Protein AF-A0A7W1PG53-F1 (afdb_monomer_lite)

Sequence (239 aa):
MWIPATREEGRLGVVVHFHGAAWLPQQAVAGLAPPTVAAVVNLGAGSGVYDRTYSDPAAFDALLRGIADAVADVHPGAAIERVMVAGFSAGHGAIRAILREPRHFARVDDVLLLDGMHTSYIPERTVLALGGALDSTKLVALTRFAEAAARGEKGMLVTHSEIFPGTFASTTETADHVLRALGRRRTPVLKWGPRGMQQLSEVAAGNFLLLGFAGNTAPDHIDHLHAMPELLKRLPAGR

Radius of gyration: 17.17 Å; chains: 1; bounding box: 43×31×48 Å

Secondary structure (DSSP, 8-state):
-B-------S-EEEEEEESS-THHHHHHHTT-SS-EEEEEE---SSHHHHHHHHTSHHHHHHHHHHHHHHHHHHSTT--EEEEEEEEEGGGHHHHHHHTTSHHHHHH--EEEEES-----EESTT--GGGT-EE-GGGTHHHHHHHHHHHTTSSEEEEEE-----SSS--HHHHHHHHHHHTT--PEEEEEE-GGG-EEEEEEEETTEEEEEE---SHHHHHHHHHTHHHHHHHSPPP-

Foldseek 3Di:
DDFDDDPDQEEEEEEEEEDDDQVLQVVQQNPDPPRYHYHYDYQDDALVSLLVQLLPVVNVVVVVVVVVVVNCVNRPNYDHDAYEYEYAASRVSNVLSQLVDPVSVLRHQEYHYQQHDWFAWVVFLCDVVNVIHTPCPSVVSVLVQLLCQLVLQHWYEHEHEPADPSRTDGPVRSVVVSCVSVVHDWDADFDADPPRWTWGTWDDGRNYIYTYTYDHDPVSSVSSSNCSSVVVVVTRTRD

Structure (mmCIF, N/CA/C/O backbone):
data_AF-A0A7W1PG53-F1
#
_entry.id   AF-A0A7W1PG53-F1
#
loop_
_atom_site.group_PDB
_atom_site.id
_atom_site.type_symbol
_atom_site.label_atom_id
_atom_site.label_alt_id
_atom_site.label_comp_id
_atom_site.label_asym_id
_atom_site.label_entity_id
_atom_site.label_seq_id
_atom_site.pdbx_PDB_ins_code
_atom_site.Cartn_x
_atom_site.Cartn_y
_atom_site.Cartn_z
_atom_site.occupancy
_atom_site.B_iso_or_equiv
_atom_site.auth_seq_id
_atom_site.auth_comp_id
_atom_site.auth_asym_id
_atom_site.auth_atom_id
_atom_site.pdbx_PDB_model_num
ATOM 1 N N . MET A 1 1 ? -0.656 9.206 15.448 1.00 91.38 1 MET A N 1
ATOM 2 C CA . MET A 1 1 ? -1.879 8.400 15.251 1.00 91.38 1 MET A CA 1
ATOM 3 C C . MET A 1 1 ? -3.077 9.321 15.375 1.00 91.38 1 MET A C 1
ATOM 5 O O . MET A 1 1 ? -2.977 10.315 16.082 1.00 91.38 1 MET A O 1
ATOM 9 N N . TRP A 1 2 ? -4.157 9.021 14.667 1.00 94.88 2 TRP A N 1
ATOM 10 C CA . TRP A 1 2 ? -5.416 9.753 14.708 1.00 94.88 2 TRP A CA 1
ATOM 11 C C . TRP A 1 2 ? -6.555 8.768 14.939 1.00 94.88 2 TRP A C 1
ATOM 13 O O . TRP A 1 2 ? -6.625 7.745 14.256 1.00 94.88 2 TRP A O 1
ATOM 23 N N . ILE A 1 3 ? -7.416 9.081 15.901 1.00 93.12 3 ILE A N 1
ATOM 24 C CA . ILE A 1 3 ? -8.582 8.281 16.272 1.00 93.12 3 ILE A CA 1
ATOM 25 C C . ILE A 1 3 ? -9.817 9.137 15.960 1.00 93.12 3 ILE A C 1
ATOM 27 O O . ILE A 1 3 ? -9.869 10.284 16.415 1.00 93.12 3 ILE A O 1
ATOM 31 N N . PRO A 1 4 ? -10.790 8.634 15.179 1.00 89.50 4 PRO A N 1
ATOM 32 C CA . PRO A 1 4 ? -11.998 9.388 14.872 1.00 89.50 4 PRO A CA 1
ATOM 33 C C . PRO A 1 4 ? -12.796 9.666 16.147 1.00 89.50 4 PRO A C 1
ATOM 35 O O . PRO A 1 4 ? -12.955 8.787 16.993 1.00 89.50 4 PRO A O 1
ATOM 38 N N . ALA A 1 5 ? -13.358 10.869 16.259 1.00 83.88 5 ALA A N 1
ATOM 39 C CA . ALA A 1 5 ? -14.408 11.128 17.234 1.00 83.88 5 ALA A CA 1
ATOM 40 C C . ALA A 1 5 ? -15.688 10.438 16.745 1.00 83.88 5 ALA A C 1
ATOM 42 O O . ALA A 1 5 ? -16.282 10.856 15.754 1.00 83.88 5 ALA A O 1
ATOM 43 N N . THR A 1 6 ? -16.098 9.368 17.417 1.00 77.44 6 THR A N 1
ATOM 44 C CA . THR A 1 6 ? -17.341 8.649 17.128 1.00 77.44 6 THR A CA 1
ATOM 45 C C . THR A 1 6 ? -18.118 8.415 18.419 1.00 77.44 6 THR A C 1
ATOM 47 O O . THR A 1 6 ? -17.534 8.346 19.496 1.00 77.44 6 THR A O 1
ATOM 50 N N . ARG A 1 7 ? -19.449 8.363 18.305 1.00 65.44 7 ARG A N 1
ATOM 51 C CA . ARG A 1 7 ? -20.357 7.925 19.379 1.00 65.44 7 ARG A CA 1
ATOM 52 C C . ARG A 1 7 ? -20.798 6.473 19.192 1.00 65.44 7 ARG A C 1
ATOM 54 O O . ARG A 1 7 ? -21.595 5.986 19.983 1.00 65.44 7 ARG A O 1
ATOM 61 N N . GLU A 1 8 ? -20.347 5.823 18.119 1.00 63.44 8 GLU A N 1
ATOM 62 C CA . GLU A 1 8 ? -20.654 4.420 17.871 1.00 63.44 8 GLU A CA 1
ATOM 63 C C . GLU A 1 8 ? -19.894 3.553 18.873 1.00 63.44 8 GLU A C 1
ATOM 65 O O . GLU A 1 8 ? -18.665 3.467 18.853 1.00 63.44 8 GLU A O 1
ATOM 70 N N . GLU A 1 9 ? -20.651 2.918 19.762 1.00 60.88 9 GLU A N 1
ATOM 71 C CA . GLU A 1 9 ? -20.159 1.825 20.582 1.00 60.88 9 GLU A CA 1
ATOM 72 C C . GLU A 1 9 ? -19.975 0.601 19.680 1.00 60.88 9 GLU A C 1
ATOM 74 O O . GLU A 1 9 ? -20.938 -0.019 19.227 1.00 60.88 9 GLU A O 1
ATOM 79 N N . GLY A 1 10 ? -18.719 0.252 19.415 1.00 72.38 10 GLY A N 1
ATOM 80 C CA . GLY A 1 10 ? -18.366 -1.003 18.767 1.00 72.38 10 GLY A CA 1
ATOM 81 C C . GLY A 1 10 ? -17.785 -0.860 17.364 1.00 72.38 10 GLY A C 1
ATOM 82 O O . GLY A 1 10 ? -18.254 -0.100 16.527 1.00 72.38 10 GLY A O 1
ATOM 83 N N . ARG A 1 11 ? -16.768 -1.700 17.138 1.00 82.62 11 ARG A N 1
ATOM 84 C CA . ARG A 1 11 ? -16.155 -2.069 15.855 1.00 82.62 11 ARG A CA 1
ATOM 85 C C . ARG A 1 11 ? -15.487 -0.920 15.095 1.00 82.62 11 ARG A C 1
ATOM 87 O O . ARG A 1 11 ? -16.096 -0.215 14.299 1.00 82.62 11 ARG A O 1
ATOM 94 N N . LEU A 1 12 ? -14.177 -0.801 15.291 1.00 91.44 12 LEU A N 1
ATOM 95 C CA . LEU A 1 12 ? -13.317 0.139 14.579 1.00 91.44 12 LEU A CA 1
ATOM 96 C C . LEU A 1 12 ? -12.430 -0.588 13.565 1.00 91.44 12 LEU A C 1
ATOM 98 O O . LEU A 1 12 ? -11.966 -1.707 13.796 1.00 91.44 12 LEU A O 1
ATOM 102 N N . GLY A 1 13 ? -12.157 0.077 12.446 1.00 94.62 13 GLY A N 1
ATOM 103 C CA . GLY A 1 13 ? -11.056 -0.290 11.559 1.00 94.62 13 GLY A CA 1
ATOM 104 C C . GLY A 1 13 ? -9.749 0.372 11.992 1.00 94.62 13 GLY A C 1
ATOM 105 O O . GLY A 1 13 ? -9.749 1.397 12.675 1.00 94.62 13 GLY A O 1
ATOM 106 N N . VAL A 1 14 ? -8.619 -0.153 11.531 1.00 97.06 14 VAL A N 1
ATOM 107 C CA . VAL A 1 14 ? -7.334 0.551 11.567 1.00 97.06 14 VAL A CA 1
ATOM 108 C C . VAL A 1 14 ? -6.645 0.481 10.212 1.00 97.06 14 VAL A C 1
ATOM 110 O O . VAL A 1 14 ? -6.584 -0.573 9.585 1.00 97.06 14 VAL A O 1
ATOM 113 N N . VAL A 1 15 ? -6.078 1.608 9.789 1.00 98.19 15 VAL A N 1
ATOM 114 C CA . VAL A 1 15 ? -5.097 1.692 8.709 1.00 98.19 15 VAL A CA 1
ATOM 115 C C . VAL A 1 15 ? -3.745 2.034 9.319 1.00 98.19 15 VAL A C 1
ATOM 117 O O . VAL A 1 15 ? -3.549 3.131 9.848 1.00 98.19 15 VAL A O 1
ATOM 120 N N . VAL A 1 16 ? -2.799 1.103 9.223 1.00 98.75 16 VAL A N 1
ATOM 121 C CA . VAL A 1 16 ? -1.387 1.355 9.520 1.00 98.75 16 VAL A CA 1
ATOM 122 C C . VAL A 1 16 ? -0.695 1.756 8.222 1.00 98.75 16 VAL A C 1
ATOM 124 O O . VAL A 1 16 ? -0.475 0.928 7.341 1.00 98.75 16 VAL A O 1
ATOM 127 N N . HIS A 1 17 ? -0.379 3.038 8.088 1.00 98.69 17 HIS A N 1
ATOM 128 C CA . HIS A 1 17 ? 0.294 3.598 6.927 1.00 98.69 17 HIS A CA 1
ATOM 129 C C . HIS A 1 17 ? 1.798 3.751 7.161 1.00 98.69 17 HIS A C 1
ATOM 131 O O . HIS A 1 17 ? 2.235 4.380 8.127 1.00 98.69 17 HIS A O 1
ATOM 137 N N . PHE A 1 18 ? 2.589 3.225 6.234 1.00 98.69 18 PHE A N 1
ATOM 138 C CA . PHE A 1 18 ? 4.041 3.293 6.245 1.00 98.69 18 PHE A CA 1
ATOM 139 C C . PHE A 1 18 ? 4.540 4.276 5.193 1.00 98.69 18 PHE A C 1
ATOM 141 O O . PHE A 1 18 ? 4.230 4.117 4.011 1.00 98.69 18 PHE A O 1
ATOM 148 N N . HIS A 1 19 ? 5.399 5.195 5.639 1.00 98.25 19 HIS A N 1
ATOM 149 C CA . HIS A 1 19 ? 6.131 6.164 4.827 1.00 98.25 19 HIS A CA 1
ATOM 150 C C . HIS A 1 19 ? 5.263 7.222 4.128 1.00 98.25 19 HIS A C 1
ATOM 152 O O . HIS A 1 19 ? 4.604 6.944 3.138 1.00 98.25 19 HIS A O 1
ATOM 158 N N . GLY A 1 20 ? 5.330 8.470 4.593 1.00 95.88 20 GLY A N 1
ATOM 159 C CA . GLY A 1 20 ? 4.661 9.600 3.950 1.00 95.88 20 GLY A CA 1
ATOM 160 C C . GLY A 1 20 ? 4.191 10.675 4.927 1.00 95.88 20 GLY A C 1
ATOM 161 O O . GLY A 1 20 ? 4.402 10.598 6.144 1.00 95.88 20 GLY A O 1
ATOM 162 N N . ALA A 1 21 ? 3.542 11.706 4.385 1.00 94.00 21 ALA A N 1
ATOM 163 C CA . ALA A 1 21 ? 2.987 12.799 5.172 1.00 94.00 21 ALA A CA 1
ATOM 164 C C . ALA A 1 21 ? 1.791 12.315 6.009 1.00 94.00 21 ALA A C 1
ATOM 166 O O . ALA A 1 21 ? 0.785 11.855 5.474 1.00 94.00 21 ALA A O 1
ATOM 167 N N . ALA A 1 22 ? 1.881 12.449 7.335 1.00 92.62 22 ALA A N 1
ATOM 168 C CA . ALA A 1 22 ? 0.920 11.833 8.249 1.00 92.62 22 ALA A CA 1
ATOM 169 C C . ALA A 1 22 ? -0.519 12.352 8.117 1.00 92.62 22 ALA A C 1
ATOM 171 O O . ALA A 1 22 ? -1.448 11.630 8.462 1.00 92.62 22 ALA A O 1
ATOM 172 N N . TRP A 1 23 ? -0.715 13.570 7.609 1.00 95.25 23 TRP A N 1
ATOM 173 C CA . TRP A 1 23 ? -2.043 14.155 7.428 1.00 95.25 23 TRP A CA 1
ATOM 174 C C . TRP A 1 23 ? -2.857 13.468 6.318 1.00 95.25 23 TRP A C 1
ATOM 176 O O . TRP A 1 23 ? -4.084 13.493 6.372 1.00 95.25 23 TRP A O 1
ATOM 186 N N . LEU A 1 24 ? -2.211 12.808 5.346 1.00 95.75 24 LEU A N 1
ATOM 187 C CA . LEU A 1 24 ? -2.901 12.154 4.228 1.00 95.75 24 LEU A CA 1
ATOM 188 C C . LEU A 1 24 ? -3.662 10.892 4.657 1.00 95.75 24 LEU A C 1
ATOM 190 O O . LEU A 1 24 ? -4.863 10.828 4.396 1.00 95.75 24 LEU A O 1
ATOM 194 N N . PRO A 1 25 ? -3.057 9.926 5.381 1.00 96.44 25 PRO A N 1
ATOM 195 C CA . PRO A 1 25 ? -3.804 8.807 5.951 1.00 96.44 25 PRO A CA 1
ATOM 196 C C . PRO A 1 25 ? -4.933 9.257 6.878 1.00 96.44 25 PRO A C 1
ATOM 198 O O . PRO A 1 25 ? -6.004 8.664 6.850 1.00 96.44 25 PRO A O 1
ATOM 201 N N . GLN A 1 26 ? -4.722 10.324 7.659 1.00 95.19 26 GLN A N 1
ATOM 202 C CA . GLN A 1 26 ? -5.745 10.888 8.550 1.00 95.19 26 GLN A CA 1
ATOM 203 C C . GLN A 1 26 ? -6.942 11.417 7.757 1.00 95.19 26 GLN A C 1
ATOM 205 O O . GLN A 1 26 ? -8.082 11.049 8.030 1.00 95.19 26 GLN A O 1
ATOM 210 N N . GLN A 1 27 ? -6.683 12.225 6.727 1.00 94.62 27 GLN A N 1
ATOM 211 C CA . GLN A 1 27 ? -7.719 12.705 5.818 1.00 94.62 27 GLN A CA 1
ATOM 212 C C . GLN A 1 27 ? -8.425 11.542 5.105 1.00 94.62 27 GLN A C 1
ATOM 214 O O . GLN A 1 27 ? -9.642 11.577 4.930 1.00 94.62 27 GLN A O 1
ATOM 219 N N . ALA A 1 28 ? -7.674 10.515 4.699 1.00 95.31 28 ALA A N 1
ATOM 220 C CA . ALA A 1 28 ? -8.206 9.372 3.969 1.00 95.31 28 ALA A CA 1
ATOM 221 C C . ALA A 1 28 ? -9.198 8.555 4.807 1.00 95.31 28 ALA A C 1
ATOM 223 O O . ALA A 1 28 ? -10.254 8.183 4.294 1.00 95.31 28 ALA A O 1
ATOM 224 N N . VAL A 1 29 ? -8.896 8.307 6.087 1.00 95.19 29 VAL A N 1
ATOM 225 C CA . VAL A 1 29 ? -9.777 7.520 6.967 1.00 95.19 29 VAL A CA 1
ATOM 226 C C . VAL A 1 29 ? -10.972 8.311 7.501 1.00 95.19 29 VAL A C 1
ATOM 228 O O . VAL A 1 29 ? -11.985 7.708 7.841 1.00 95.19 29 VAL A O 1
ATOM 231 N N . ALA A 1 30 ? -10.898 9.647 7.539 1.00 91.38 30 ALA A N 1
ATOM 232 C CA . ALA A 1 30 ? -11.952 10.497 8.102 1.00 91.38 30 ALA A CA 1
ATOM 233 C C . ALA A 1 30 ? -13.310 10.372 7.385 1.00 91.38 30 ALA A C 1
ATOM 235 O O . ALA A 1 30 ? -14.342 10.695 7.964 1.00 91.38 30 ALA A O 1
ATOM 236 N N . GLY A 1 31 ? -13.315 9.914 6.129 1.00 83.81 31 GLY A N 1
ATOM 237 C CA . GLY A 1 31 ? -14.525 9.692 5.334 1.00 83.81 31 GLY A CA 1
ATOM 238 C C . GLY A 1 31 ? -14.912 8.223 5.152 1.00 83.81 31 GLY A C 1
ATOM 239 O O . GLY A 1 31 ? -15.657 7.932 4.215 1.00 83.81 31 GLY A O 1
ATOM 240 N N . LEU A 1 32 ? -14.361 7.303 5.952 1.00 89.12 32 LEU A N 1
ATOM 241 C CA . LEU A 1 32 ? -14.679 5.875 5.882 1.00 89.12 32 LEU A CA 1
ATOM 242 C C . LEU A 1 32 ? -15.773 5.466 6.874 1.00 89.12 32 LEU A C 1
ATOM 244 O O . LEU A 1 32 ? -15.881 6.021 7.964 1.00 89.12 32 LEU A O 1
ATOM 248 N N . ALA A 1 33 ? -16.526 4.435 6.491 1.00 85.38 33 ALA A N 1
ATOM 249 C CA . ALA A 1 33 ? -17.410 3.671 7.363 1.00 85.38 33 ALA A CA 1
ATOM 250 C C . ALA A 1 33 ? -17.018 2.176 7.272 1.00 85.38 33 ALA A C 1
ATOM 252 O O . ALA A 1 33 ? -16.843 1.689 6.148 1.00 85.38 33 ALA A O 1
ATOM 253 N N . PRO A 1 34 ? -16.864 1.444 8.395 1.00 87.44 34 PRO A N 1
ATOM 254 C CA . PRO A 1 34 ? -16.984 1.909 9.785 1.00 87.44 34 PRO A CA 1
ATOM 255 C C . PRO A 1 34 ? -15.871 2.903 10.179 1.00 87.44 34 PRO A C 1
ATOM 257 O O . PRO A 1 34 ? -14.876 3.031 9.448 1.00 87.44 34 PRO A O 1
ATOM 260 N N . PRO A 1 35 ? -16.009 3.617 11.315 1.00 92.06 35 PRO A N 1
ATOM 261 C CA . PRO A 1 35 ? -14.992 4.554 11.776 1.00 92.06 35 PRO A CA 1
ATOM 262 C C . PRO A 1 35 ? -13.620 3.876 11.866 1.00 92.06 35 PRO A C 1
ATOM 264 O O . PRO A 1 35 ? -13.471 2.770 12.389 1.00 92.06 35 PRO A O 1
ATOM 267 N N . THR A 1 36 ? -12.606 4.526 11.297 1.00 94.88 36 THR A N 1
ATOM 268 C CA . THR A 1 36 ? -11.290 3.918 11.075 1.00 94.88 36 THR A CA 1
ATOM 269 C C . THR A 1 36 ? -10.177 4.788 11.652 1.00 94.88 36 THR A C 1
ATOM 271 O O . THR A 1 36 ? -10.101 5.985 11.390 1.00 94.88 36 THR A O 1
ATOM 274 N N . VAL A 1 37 ? -9.291 4.173 12.432 1.00 96.50 37 VAL A N 1
ATOM 275 C CA . VAL A 1 37 ? -8.095 4.783 13.028 1.00 96.50 37 VAL A CA 1
ATOM 276 C C . VAL A 1 37 ? -6.982 4.872 11.985 1.00 96.50 37 VAL A C 1
ATOM 278 O O . VAL A 1 37 ? -6.763 3.928 11.229 1.00 96.50 37 VAL A O 1
ATOM 281 N N . ALA A 1 38 ? -6.223 5.970 11.974 1.00 97.81 38 ALA A N 1
ATOM 282 C CA . ALA A 1 38 ? -5.001 6.091 11.178 1.00 97.81 38 ALA A CA 1
ATOM 283 C C . ALA A 1 38 ? -3.755 6.076 12.075 1.00 97.81 38 ALA A C 1
ATOM 285 O O . ALA A 1 38 ? -3.480 7.024 12.819 1.00 97.81 38 ALA A O 1
ATOM 286 N N . ALA A 1 39 ? -2.946 5.027 11.959 1.00 98.19 39 ALA A N 1
ATOM 287 C CA . ALA A 1 39 ? -1.604 4.967 12.527 1.00 98.19 39 ALA A CA 1
ATOM 288 C C . ALA A 1 39 ? -0.582 5.212 11.411 1.00 98.19 39 ALA A C 1
ATOM 290 O O . ALA A 1 39 ? -0.641 4.567 10.373 1.00 98.19 39 ALA A O 1
ATOM 291 N N . VAL A 1 40 ? 0.348 6.150 11.600 1.00 98.25 40 VAL A N 1
ATOM 292 C CA . VAL A 1 40 ? 1.362 6.488 10.588 1.00 98.25 40 VAL A CA 1
ATOM 293 C C . VAL A 1 40 ? 2.742 6.219 11.156 1.00 98.25 40 VAL A C 1
ATOM 295 O O . VAL A 1 40 ? 3.052 6.697 12.247 1.00 98.25 40 VAL A O 1
ATOM 298 N N . VAL A 1 41 ? 3.563 5.485 10.408 1.00 98.44 41 VAL A N 1
ATOM 299 C CA . VAL A 1 41 ? 4.918 5.102 10.802 1.00 98.44 41 VAL A CA 1
ATOM 300 C C . VAL A 1 41 ? 5.919 5.564 9.742 1.00 98.44 41 VAL A C 1
ATOM 302 O O . VAL A 1 41 ? 5.865 5.149 8.584 1.00 98.44 41 VAL A O 1
ATOM 305 N N . ASN A 1 42 ? 6.870 6.399 10.163 1.00 97.62 42 ASN A N 1
ATOM 306 C CA . ASN A 1 42 ? 7.975 6.900 9.347 1.00 97.62 42 ASN A CA 1
ATOM 307 C C . ASN A 1 42 ? 9.301 6.501 10.009 1.00 97.62 42 ASN A C 1
ATOM 309 O O . ASN A 1 42 ? 9.650 7.048 11.050 1.00 97.62 42 ASN A O 1
ATOM 313 N N . LEU A 1 43 ? 10.028 5.548 9.417 1.00 96.50 43 LEU A N 1
ATOM 314 C CA . LEU A 1 43 ? 11.291 5.014 9.963 1.00 96.50 43 LEU A CA 1
ATOM 315 C C . LEU A 1 43 ? 12.540 5.553 9.252 1.00 96.50 43 LEU A C 1
ATOM 317 O O . LEU A 1 43 ? 13.660 5.226 9.628 1.00 96.50 43 LEU A O 1
ATOM 321 N N . GLY A 1 44 ? 12.352 6.369 8.215 1.00 92.56 44 GLY A N 1
ATOM 322 C CA . GLY A 1 44 ? 13.428 6.936 7.405 1.00 92.56 44 GLY A CA 1
ATOM 323 C C . GLY A 1 44 ? 13.274 6.631 5.919 1.00 92.56 44 GLY A C 1
ATOM 324 O O . GLY A 1 44 ? 12.181 6.300 5.444 1.00 92.56 44 GLY A O 1
ATOM 325 N N . ALA A 1 45 ? 14.381 6.787 5.192 1.00 89.06 45 ALA A N 1
ATOM 326 C CA . ALA A 1 45 ? 14.456 6.611 3.748 1.00 89.06 45 ALA A CA 1
ATOM 327 C C . ALA A 1 45 ? 14.793 5.164 3.354 1.00 89.06 45 ALA A C 1
ATOM 329 O O . ALA A 1 45 ? 15.585 4.488 4.011 1.00 89.06 45 ALA A O 1
ATOM 330 N N . GLY A 1 46 ? 14.227 4.725 2.227 1.00 92.88 46 GLY A N 1
ATOM 331 C CA . GLY A 1 46 ? 14.474 3.409 1.643 1.00 92.88 46 GLY A CA 1
ATOM 332 C C . GLY A 1 46 ? 13.720 2.272 2.339 1.00 92.88 46 GLY A C 1
ATOM 333 O O . GLY A 1 46 ? 13.586 2.219 3.561 1.00 92.88 46 GLY A O 1
ATOM 334 N N . SER A 1 47 ? 13.240 1.310 1.551 1.00 95.38 47 SER A N 1
ATOM 335 C CA . SER A 1 47 ? 12.407 0.217 2.069 1.00 95.38 47 SER A CA 1
ATOM 336 C C . SER A 1 47 ? 13.148 -0.771 2.965 1.00 95.38 47 SER A C 1
ATOM 338 O O . SER A 1 47 ? 12.522 -1.470 3.756 1.00 95.38 47 SER A O 1
ATOM 340 N N . GLY A 1 48 ? 14.482 -0.808 2.895 1.00 96.62 48 GLY A N 1
ATOM 341 C CA . GLY A 1 48 ? 15.305 -1.688 3.723 1.00 96.62 48 GLY A CA 1
ATOM 342 C C . GLY A 1 48 ? 15.225 -1.390 5.223 1.00 96.62 48 GLY A C 1
ATOM 343 O O . GLY A 1 48 ? 15.341 -2.317 6.016 1.00 96.62 48 GLY A O 1
ATOM 344 N N . VAL A 1 49 ? 15.014 -0.132 5.631 1.00 97.62 49 VAL A N 1
ATOM 345 C CA . VAL A 1 49 ? 14.857 0.203 7.060 1.00 97.62 49 VAL A CA 1
ATOM 346 C C . VAL A 1 49 ? 13.559 -0.395 7.599 1.00 97.62 49 VAL A C 1
ATOM 348 O O . VAL A 1 49 ? 13.585 -1.098 8.604 1.00 97.62 49 VAL A O 1
ATOM 351 N N . TYR A 1 50 ? 12.454 -0.197 6.879 1.00 98.50 50 TYR A N 1
ATOM 352 C CA . TYR A 1 50 ? 11.153 -0.765 7.229 1.00 98.50 50 TYR A CA 1
ATOM 353 C C . TYR A 1 50 ? 11.180 -2.297 7.254 1.00 98.50 50 TYR A C 1
ATOM 355 O O . TYR A 1 50 ? 10.688 -2.906 8.199 1.00 98.50 50 TYR A O 1
ATOM 363 N N . ASP A 1 51 ? 11.794 -2.908 6.240 1.00 97.81 51 ASP A N 1
ATOM 364 C CA . ASP A 1 51 ? 11.943 -4.360 6.127 1.00 97.81 51 ASP A CA 1
ATOM 365 C C . ASP A 1 51 ? 12.689 -4.953 7.330 1.00 97.81 51 ASP A C 1
ATOM 367 O O . ASP A 1 51 ? 12.196 -5.888 7.954 1.00 97.81 51 ASP A O 1
ATOM 371 N N . ARG A 1 52 ? 13.825 -4.358 7.724 1.00 98.12 52 ARG A N 1
ATOM 372 C CA . ARG A 1 52 ? 14.597 -4.810 8.890 1.00 98.12 52 ARG A CA 1
ATOM 373 C C . ARG A 1 52 ? 13.828 -4.654 10.197 1.00 98.12 52 ARG A C 1
ATOM 375 O O . ARG A 1 52 ? 13.839 -5.577 11.001 1.00 98.12 52 ARG A O 1
ATOM 382 N N . THR A 1 53 ? 13.159 -3.519 10.408 1.00 98.25 53 THR A N 1
ATOM 383 C CA . THR A 1 53 ? 12.395 -3.278 11.641 1.00 98.25 53 THR A CA 1
ATOM 384 C C . THR A 1 53 ? 11.264 -4.287 11.817 1.00 98.25 53 THR A C 1
ATOM 386 O O . THR A 1 53 ? 11.088 -4.807 12.911 1.00 98.25 53 THR A O 1
ATOM 389 N N . TYR A 1 54 ? 10.527 -4.595 10.748 1.00 98.44 54 TYR A N 1
ATOM 390 C CA . TYR A 1 54 ? 9.391 -5.520 10.807 1.00 98.44 54 TYR A CA 1
ATOM 391 C C . TYR A 1 54 ? 9.748 -6.974 10.473 1.00 98.44 54 TYR A C 1
ATOM 393 O O . TYR A 1 54 ? 8.860 -7.819 10.405 1.00 98.44 54 TYR A O 1
ATOM 401 N N . SER A 1 55 ? 11.036 -7.282 10.289 1.00 97.94 55 SER A N 1
ATOM 402 C CA . SER A 1 55 ? 11.516 -8.668 10.227 1.00 97.94 55 SER A CA 1
ATOM 403 C C . SER A 1 55 ? 11.465 -9.354 11.592 1.00 97.94 55 SER A C 1
ATOM 405 O O . SER A 1 55 ? 11.409 -10.578 11.633 1.00 97.94 55 SER A O 1
ATOM 407 N N . ASP A 1 56 ? 11.475 -8.587 12.688 1.00 98.25 56 ASP A N 1
ATOM 408 C CA . ASP A 1 56 ? 11.100 -9.076 14.013 1.00 98.25 56 ASP A CA 1
ATOM 409 C C . ASP A 1 56 ? 9.572 -8.983 14.175 1.00 98.25 56 ASP A C 1
ATOM 411 O O . ASP A 1 56 ? 9.025 -7.874 14.260 1.00 98.25 56 ASP A O 1
ATOM 415 N N . PRO A 1 57 ? 8.853 -10.118 14.258 1.00 98.06 57 PRO A N 1
ATOM 416 C CA . PRO A 1 57 ? 7.409 -10.108 14.426 1.00 98.06 57 PRO A CA 1
ATOM 417 C C . PRO A 1 57 ? 6.923 -9.381 15.693 1.00 98.06 57 PRO A C 1
ATOM 419 O O . PRO A 1 57 ? 5.797 -8.878 15.720 1.00 98.06 57 PRO A O 1
ATOM 422 N N . ALA A 1 58 ? 7.747 -9.286 16.742 1.00 98.50 58 ALA A N 1
ATOM 423 C CA . ALA A 1 58 ? 7.371 -8.580 17.965 1.00 98.50 58 ALA A CA 1
ATOM 424 C C . ALA A 1 58 ? 7.153 -7.074 17.729 1.00 98.50 58 ALA A C 1
ATOM 426 O O . ALA A 1 58 ? 6.343 -6.459 18.428 1.00 98.50 58 ALA A O 1
ATOM 427 N N . ALA A 1 59 ? 7.809 -6.485 16.721 1.00 98.62 59 ALA A N 1
ATOM 428 C CA . ALA A 1 59 ? 7.667 -5.069 16.390 1.00 98.62 59 ALA A CA 1
ATOM 429 C C . ALA A 1 59 ? 6.251 -4.726 15.900 1.00 98.62 59 ALA A C 1
ATOM 431 O O . ALA A 1 59 ? 5.663 -3.731 16.332 1.00 98.62 59 ALA A O 1
ATOM 432 N N . PHE A 1 60 ? 5.670 -5.556 15.026 1.00 98.75 60 PHE A N 1
ATOM 433 C CA . PHE A 1 60 ? 4.298 -5.340 14.561 1.00 98.75 60 PHE A CA 1
ATOM 434 C C . PHE A 1 60 ? 3.267 -5.693 15.639 1.00 98.75 60 PHE A C 1
ATOM 436 O O . PHE A 1 60 ? 2.281 -4.974 15.789 1.00 98.75 60 PHE A O 1
ATOM 443 N N . ASP A 1 61 ? 3.526 -6.717 16.460 1.00 98.50 61 ASP A N 1
ATOM 444 C CA . ASP A 1 61 ? 2.665 -7.023 17.610 1.00 98.50 61 ASP A CA 1
ATOM 445 C C . ASP A 1 61 ? 2.583 -5.853 18.593 1.00 98.50 61 ASP A C 1
ATOM 447 O O . ASP A 1 61 ? 1.502 -5.501 19.063 1.00 98.50 61 ASP A O 1
ATOM 451 N N . ALA A 1 62 ? 3.733 -5.260 18.926 1.00 98.56 62 ALA A N 1
ATOM 452 C CA . ALA A 1 62 ? 3.806 -4.125 19.833 1.00 98.56 62 ALA A CA 1
ATOM 453 C C . ALA A 1 62 ? 3.083 -2.906 19.252 1.00 98.56 62 ALA A C 1
ATOM 455 O O . ALA A 1 62 ? 2.370 -2.223 19.984 1.00 98.56 62 ALA A O 1
ATOM 456 N N . LEU A 1 63 ? 3.205 -2.674 17.939 1.00 98.56 63 LEU A N 1
ATOM 457 C CA . LEU A 1 63 ? 2.467 -1.615 17.257 1.00 98.56 63 LEU A CA 1
ATOM 458 C C . LEU A 1 63 ? 0.951 -1.827 17.351 1.00 98.56 63 LEU A C 1
ATOM 460 O O . LEU A 1 63 ? 0.238 -0.902 17.727 1.00 98.56 63 LEU A O 1
ATOM 464 N N . LEU A 1 64 ? 0.454 -3.029 17.041 1.00 98.19 64 LEU A N 1
ATOM 465 C CA . LEU A 1 64 ? -0.981 -3.318 17.115 1.00 98.19 64 LEU A CA 1
ATOM 466 C C . LEU A 1 64 ? -1.521 -3.215 18.545 1.00 98.19 64 LEU A C 1
ATOM 468 O O . LEU A 1 64 ? -2.605 -2.665 18.729 1.00 98.19 64 LEU A O 1
ATOM 472 N N . ARG A 1 65 ? -0.766 -3.682 19.550 1.00 97.62 65 ARG A N 1
ATOM 473 C CA . ARG A 1 65 ? -1.130 -3.504 20.966 1.00 97.62 65 ARG A CA 1
ATOM 474 C C . ARG A 1 65 ? -1.210 -2.030 21.348 1.00 97.62 65 ARG A C 1
ATOM 476 O O . ARG A 1 65 ? -2.243 -1.603 21.838 1.00 97.62 65 ARG A O 1
ATOM 483 N N . GLY A 1 66 ? -0.187 -1.236 21.029 1.00 97.94 66 GLY A N 1
ATOM 484 C CA . GLY A 1 66 ? -0.187 0.195 21.347 1.00 97.94 66 GLY A CA 1
ATOM 485 C C . GLY A 1 66 ? -1.316 0.973 20.659 1.00 97.94 66 GLY A C 1
ATOM 486 O O . GLY A 1 66 ? -1.847 1.921 21.232 1.00 97.94 66 GLY A O 1
ATOM 487 N N . ILE A 1 67 ? -1.722 0.565 19.450 1.00 97.19 67 ILE A N 1
ATOM 488 C CA . ILE A 1 67 ? -2.913 1.124 18.797 1.00 97.19 67 ILE A CA 1
ATOM 489 C C . ILE A 1 67 ? -4.181 0.722 19.559 1.00 97.19 67 ILE A C 1
ATOM 491 O O . ILE A 1 67 ? -5.026 1.578 19.797 1.00 97.19 67 ILE A O 1
ATOM 495 N N . ALA A 1 68 ? -4.323 -0.552 19.933 1.00 95.25 68 ALA A N 1
ATOM 496 C CA . ALA A 1 68 ? -5.487 -1.038 20.670 1.00 95.25 68 ALA A CA 1
ATOM 497 C C . ALA A 1 68 ? -5.643 -0.344 22.032 1.00 95.25 68 ALA A C 1
ATOM 499 O O . ALA A 1 68 ? -6.746 0.090 22.353 1.00 95.25 68 ALA A O 1
ATOM 500 N N . ASP A 1 69 ? -4.550 -0.171 22.776 1.00 95.12 69 ASP A N 1
ATOM 501 C CA . ASP A 1 69 ? -4.549 0.502 24.080 1.00 95.12 69 ASP A CA 1
ATOM 502 C C . ASP A 1 69 ? -5.017 1.959 23.943 1.00 95.12 69 ASP A C 1
ATOM 504 O O . ASP A 1 69 ? -5.964 2.386 24.597 1.00 95.12 69 ASP A O 1
ATOM 508 N N . ALA A 1 70 ? -4.441 2.706 22.999 1.00 94.88 70 ALA A N 1
ATOM 509 C CA . ALA A 1 70 ? -4.826 4.097 22.778 1.00 94.88 70 ALA A CA 1
ATOM 510 C C . ALA A 1 70 ? -6.252 4.257 22.223 1.00 94.88 70 ALA A C 1
ATOM 512 O O . ALA A 1 70 ? -6.899 5.279 22.446 1.00 94.88 70 ALA A O 1
ATOM 513 N N . VAL A 1 71 ? -6.749 3.266 21.478 1.00 93.50 71 VAL A N 1
ATOM 514 C CA . VAL A 1 71 ? -8.154 3.218 21.062 1.00 93.50 71 VAL A CA 1
ATOM 515 C C . VAL A 1 71 ? -9.061 2.991 22.265 1.00 93.50 71 VAL A C 1
ATOM 517 O O . VAL A 1 71 ? -10.068 3.683 22.369 1.00 93.50 71 VAL A O 1
ATOM 520 N N . ALA A 1 72 ? -8.705 2.081 23.172 1.00 92.00 72 ALA A N 1
ATOM 521 C CA . ALA A 1 72 ? -9.480 1.802 24.376 1.00 92.00 72 ALA A CA 1
ATOM 522 C C . ALA A 1 72 ? -9.550 3.012 25.326 1.00 92.00 72 ALA A C 1
ATOM 524 O O . ALA A 1 72 ? -10.586 3.218 25.956 1.00 92.00 72 ALA A O 1
ATOM 525 N N . ASP A 1 73 ? -8.500 3.839 25.377 1.00 92.12 73 ASP A N 1
ATOM 526 C CA . ASP A 1 73 ? -8.484 5.083 26.160 1.00 92.12 73 ASP A CA 1
ATOM 527 C C . ASP A 1 73 ? -9.506 6.119 25.658 1.00 92.12 73 ASP A C 1
ATOM 529 O O . ASP A 1 73 ? -10.099 6.852 26.450 1.00 92.12 73 ASP A O 1
ATOM 533 N N . VAL A 1 74 ? -9.712 6.202 24.338 1.00 91.62 74 VAL A N 1
ATOM 534 C CA . VAL A 1 74 ? -10.635 7.170 23.715 1.00 91.62 74 VAL A CA 1
ATOM 535 C C . VAL A 1 74 ? -12.047 6.601 23.581 1.00 91.62 74 VAL A C 1
ATOM 537 O O . VAL A 1 74 ? -13.024 7.323 23.775 1.00 91.62 74 VAL A O 1
ATOM 540 N N . HIS A 1 75 ? -12.149 5.312 23.260 1.00 89.81 75 HIS A N 1
ATOM 541 C CA . HIS A 1 75 ? -13.391 4.579 23.023 1.00 89.81 75 HIS A CA 1
ATOM 542 C C . HIS A 1 75 ? -13.416 3.298 23.868 1.00 89.81 75 HIS A C 1
ATOM 544 O O . HIS A 1 75 ? -13.157 2.206 23.346 1.00 89.81 75 HIS A O 1
ATOM 550 N N . PRO A 1 76 ? -13.723 3.397 25.176 1.00 87.94 76 PRO A N 1
ATOM 551 C CA . PRO A 1 76 ? -13.789 2.233 26.051 1.00 87.94 76 PRO A CA 1
ATOM 552 C C . PRO A 1 76 ? -14.758 1.173 25.511 1.00 87.94 76 PRO A C 1
ATOM 554 O O . PRO A 1 76 ? -15.908 1.467 25.199 1.00 87.94 76 PRO A O 1
ATOM 557 N N . GLY A 1 77 ? -14.290 -0.072 25.391 1.00 84.06 77 GLY A N 1
ATOM 558 C CA . GLY A 1 77 ? -15.085 -1.192 24.869 1.00 84.06 77 GLY A CA 1
ATOM 559 C C . GLY A 1 77 ? -15.107 -1.330 23.340 1.00 84.06 77 GLY A C 1
ATOM 560 O O . GLY A 1 77 ? -15.663 -2.306 22.835 1.00 84.06 77 GLY A O 1
ATOM 561 N N . ALA A 1 78 ? -14.477 -0.421 22.587 1.00 88.00 78 ALA A N 1
ATOM 562 C CA . ALA A 1 78 ? -14.317 -0.590 21.147 1.00 88.00 78 ALA A CA 1
ATOM 563 C C . ALA A 1 78 ? -13.307 -1.704 20.818 1.00 88.00 78 ALA A C 1
ATOM 565 O O . ALA A 1 78 ? -12.242 -1.810 21.422 1.00 88.00 78 ALA A O 1
ATOM 566 N N . ALA A 1 79 ? -13.628 -2.518 19.811 1.00 87.62 79 ALA A N 1
ATOM 567 C CA . ALA A 1 79 ? -12.754 -3.569 19.299 1.00 87.62 79 ALA A CA 1
ATOM 568 C C . ALA A 1 79 ? -12.260 -3.222 17.891 1.00 87.62 79 ALA A C 1
ATOM 570 O O . ALA A 1 79 ? -13.040 -2.760 17.055 1.00 87.62 79 ALA A O 1
ATOM 571 N N . ILE A 1 80 ? -10.977 -3.478 17.616 1.00 92.12 80 ILE A N 1
ATOM 572 C CA . ILE A 1 80 ? -10.414 -3.366 16.265 1.00 92.12 80 ILE A CA 1
ATOM 573 C C . ILE A 1 80 ? -10.789 -4.624 15.484 1.00 92.12 80 ILE A C 1
ATOM 575 O O . ILE A 1 80 ? -10.182 -5.680 15.676 1.00 92.12 80 ILE A O 1
ATOM 579 N N . GLU A 1 81 ? -11.756 -4.518 14.581 1.00 90.94 81 GLU A N 1
ATOM 580 C CA . GLU A 1 81 ? -12.183 -5.657 13.763 1.00 90.94 81 GLU A CA 1
ATOM 581 C C . GLU A 1 81 ? -11.281 -5.838 12.552 1.00 90.94 81 GLU A C 1
ATOM 583 O O . GLU A 1 81 ? -10.766 -6.928 12.315 1.00 90.94 81 GLU A O 1
ATOM 588 N N . ARG A 1 82 ? -11.013 -4.742 11.843 1.00 93.56 82 ARG A N 1
ATOM 589 C CA . ARG A 1 82 ? -10.334 -4.772 10.551 1.00 93.56 82 ARG A CA 1
ATOM 590 C C . ARG A 1 82 ? -8.971 -4.100 10.622 1.00 93.56 82 ARG A C 1
ATOM 592 O O . ARG A 1 82 ? -8.878 -2.946 11.038 1.00 93.56 82 ARG A O 1
ATOM 599 N N . VAL A 1 83 ? -7.924 -4.800 10.194 1.00 97.62 83 VAL A N 1
ATOM 600 C CA . VAL A 1 83 ? -6.552 -4.291 10.100 1.00 97.62 83 VAL A CA 1
ATOM 601 C C . VAL A 1 83 ? -6.143 -4.190 8.643 1.00 97.62 83 VAL A C 1
ATOM 603 O O . VAL A 1 83 ? -5.946 -5.185 7.951 1.00 97.62 83 VAL A O 1
ATOM 606 N N . MET A 1 84 ? -5.922 -2.959 8.209 1.00 98.19 84 MET A N 1
ATOM 607 C CA . MET A 1 84 ? -5.372 -2.642 6.907 1.00 98.19 84 MET A CA 1
ATOM 608 C C . MET A 1 84 ? -3.954 -2.104 7.046 1.00 98.19 84 MET A C 1
ATOM 610 O O . MET A 1 84 ? -3.660 -1.296 7.931 1.00 98.19 84 MET A O 1
ATOM 614 N N . VAL A 1 85 ? -3.079 -2.507 6.129 1.00 98.75 85 VAL A N 1
ATOM 615 C CA . VAL A 1 85 ? -1.742 -1.926 5.992 1.00 98.75 85 VAL A CA 1
ATOM 616 C C . VAL A 1 85 ? -1.623 -1.192 4.662 1.00 98.75 85 VAL A C 1
ATOM 618 O O . VAL A 1 85 ? -1.955 -1.718 3.602 1.00 98.75 85 VAL A O 1
ATOM 621 N N . ALA A 1 86 ? -1.148 0.047 4.713 1.00 98.69 86 ALA A N 1
ATOM 622 C CA . ALA A 1 86 ? -0.937 0.887 3.543 1.00 98.69 86 ALA A CA 1
ATOM 623 C C . ALA A 1 86 ? 0.532 1.302 3.459 1.00 98.69 86 ALA A C 1
ATOM 625 O O . ALA A 1 86 ? 1.156 1.582 4.477 1.00 98.69 86 ALA A O 1
ATOM 626 N N . GLY A 1 87 ? 1.105 1.351 2.263 1.00 98.38 87 GLY A N 1
ATOM 627 C CA . GLY A 1 87 ? 2.510 1.703 2.083 1.00 98.38 87 GLY A CA 1
ATOM 628 C C . GLY A 1 87 ? 2.705 2.538 0.837 1.00 98.38 87 GLY A C 1
ATOM 629 O O . GLY A 1 87 ? 2.294 2.124 -0.247 1.00 98.38 87 GLY A O 1
ATOM 630 N N . PHE A 1 88 ? 3.346 3.691 0.996 1.00 98.56 88 PHE A N 1
ATOM 631 C CA . PHE A 1 88 ? 3.780 4.521 -0.119 1.00 98.56 88 PHE A CA 1
ATOM 632 C C . PHE A 1 88 ? 5.288 4.397 -0.314 1.00 98.56 88 PHE A C 1
ATOM 634 O O . PHE A 1 88 ? 6.038 4.405 0.665 1.00 98.56 88 PHE A O 1
ATOM 641 N N . SER A 1 89 ? 5.742 4.279 -1.566 1.00 97.12 89 SER A N 1
ATOM 642 C CA . SER A 1 89 ? 7.171 4.230 -1.894 1.00 97.12 89 SER A CA 1
ATOM 643 C C . SER A 1 89 ? 7.913 3.203 -1.016 1.00 97.12 89 SER A C 1
ATOM 645 O O . SER A 1 89 ? 7.524 2.036 -0.969 1.00 97.12 89 SER A O 1
ATOM 647 N N . ALA A 1 90 ? 8.906 3.634 -0.227 1.00 97.19 90 ALA A N 1
ATOM 648 C CA . ALA A 1 90 ? 9.662 2.824 0.730 1.00 97.19 90 ALA A CA 1
ATOM 649 C C . ALA A 1 90 ? 8.813 2.026 1.746 1.00 97.19 90 ALA A C 1
ATOM 651 O O . ALA A 1 90 ? 9.260 0.977 2.221 1.00 97.19 90 ALA A O 1
ATOM 652 N N . GLY A 1 91 ? 7.592 2.470 2.058 1.00 98.06 91 GLY A N 1
ATOM 653 C CA . GLY A 1 91 ? 6.694 1.827 3.021 1.00 98.06 91 GLY A CA 1
ATOM 654 C C . GLY A 1 91 ? 6.336 0.377 2.678 1.00 98.06 91 GLY A C 1
ATOM 655 O O . GLY A 1 91 ? 6.042 -0.414 3.575 1.00 98.06 91 GLY A O 1
ATOM 656 N N . HIS A 1 92 ? 6.456 -0.026 1.408 1.00 97.94 92 HIS A N 1
ATOM 657 C CA . HIS A 1 92 ? 6.257 -1.419 0.993 1.00 97.94 92 HIS A CA 1
ATOM 658 C C . HIS A 1 92 ? 7.196 -2.413 1.704 1.00 97.94 92 HIS A C 1
ATOM 660 O O . HIS A 1 92 ? 6.867 -3.595 1.821 1.00 97.94 92 HIS A O 1
ATOM 666 N N . GLY A 1 93 ? 8.358 -1.943 2.183 1.00 98.31 93 GLY A N 1
ATOM 667 C CA . GLY A 1 93 ? 9.315 -2.747 2.939 1.00 98.31 93 GLY A CA 1
ATOM 668 C C . GLY A 1 93 ? 8.726 -3.289 4.240 1.00 98.31 93 GLY A C 1
ATOM 669 O O . GLY A 1 93 ? 8.928 -4.461 4.543 1.00 98.31 93 GLY A O 1
ATOM 670 N N . ALA A 1 94 ? 7.933 -2.479 4.953 1.00 98.69 94 ALA A N 1
ATOM 671 C CA . ALA A 1 94 ? 7.220 -2.925 6.151 1.00 98.69 94 ALA A CA 1
ATOM 672 C C . ALA A 1 94 ? 6.205 -4.006 5.783 1.00 98.69 94 ALA A C 1
ATOM 674 O O . ALA A 1 94 ? 6.221 -5.091 6.352 1.00 98.69 94 ALA A O 1
ATOM 675 N N . ILE A 1 95 ? 5.366 -3.731 4.780 1.00 98.69 95 ILE A N 1
ATOM 676 C CA . ILE A 1 95 ? 4.270 -4.621 4.382 1.00 98.69 95 ILE A CA 1
ATOM 677 C C . ILE A 1 95 ? 4.801 -5.997 3.989 1.00 98.69 95 ILE A C 1
ATOM 679 O O . ILE A 1 95 ? 4.330 -7.007 4.504 1.00 98.69 95 ILE A O 1
ATOM 683 N N . ARG A 1 96 ? 5.816 -6.070 3.119 1.00 97.25 96 ARG A N 1
ATOM 684 C CA . ARG A 1 96 ? 6.350 -7.375 2.704 1.00 97.25 96 ARG A CA 1
ATOM 685 C C . ARG A 1 96 ? 7.028 -8.137 3.845 1.00 97.25 96 ARG A C 1
ATOM 687 O O . ARG A 1 96 ? 7.091 -9.356 3.753 1.00 97.25 96 ARG A O 1
ATOM 694 N N . ALA A 1 97 ? 7.566 -7.454 4.859 1.00 98.44 97 ALA A N 1
ATOM 695 C CA . ALA A 1 97 ? 8.169 -8.097 6.025 1.00 98.44 97 ALA A CA 1
ATOM 696 C C . ALA A 1 97 ? 7.083 -8.630 6.970 1.00 98.44 97 ALA A C 1
ATOM 698 O O . ALA A 1 97 ? 7.093 -9.816 7.286 1.00 98.44 97 ALA A O 1
ATOM 699 N N . ILE A 1 98 ? 6.084 -7.800 7.293 1.00 98.81 98 ILE A N 1
ATOM 700 C CA . ILE A 1 98 ? 4.912 -8.164 8.104 1.00 98.81 98 ILE A CA 1
ATOM 701 C C . ILE A 1 98 ? 4.212 -9.396 7.520 1.00 98.81 98 ILE A C 1
ATOM 703 O O . ILE A 1 98 ? 3.944 -10.362 8.224 1.00 98.81 98 ILE A O 1
ATOM 707 N N . LEU A 1 99 ? 3.961 -9.413 6.210 1.00 98.69 99 LEU A N 1
ATOM 708 C CA . LEU A 1 99 ? 3.219 -10.499 5.563 1.00 98.69 99 LEU A CA 1
ATOM 709 C C . LEU A 1 99 ? 3.995 -11.825 5.440 1.00 98.69 99 LEU A C 1
ATOM 711 O O . LEU A 1 99 ? 3.413 -12.820 5.008 1.00 98.69 99 LEU A O 1
ATOM 715 N N . ARG A 1 100 ? 5.292 -11.877 5.785 1.00 97.81 100 ARG A N 1
ATOM 716 C CA . ARG A 1 100 ? 6.037 -13.153 5.849 1.00 97.81 100 ARG A CA 1
ATOM 717 C C . ARG A 1 100 ? 5.635 -13.986 7.057 1.00 97.81 100 ARG A C 1
ATOM 719 O O . ARG A 1 100 ? 5.690 -15.210 6.981 1.00 97.81 100 ARG A O 1
ATOM 726 N N . GLU A 1 101 ? 5.253 -13.327 8.144 1.00 98.38 101 GLU A N 1
ATOM 727 C CA . GLU A 1 101 ? 4.864 -13.975 9.386 1.00 98.38 101 GLU A CA 1
ATOM 728 C C . GLU A 1 101 ? 3.412 -14.488 9.280 1.00 98.38 101 GLU A C 1
ATOM 730 O O . GLU A 1 101 ? 2.490 -13.685 9.097 1.00 98.38 101 GLU A O 1
ATOM 735 N N . PRO A 1 102 ? 3.158 -15.806 9.413 1.00 98.38 102 PRO A N 1
ATOM 736 C CA . PRO A 1 102 ? 1.826 -16.376 9.212 1.00 98.38 102 PRO A CA 1
ATOM 737 C C . PRO A 1 102 ? 0.723 -15.753 10.074 1.00 98.38 102 PRO A C 1
ATOM 739 O O . PRO A 1 102 ? -0.379 -15.522 9.571 1.00 98.38 102 PRO A O 1
ATOM 742 N N . ARG A 1 103 ? 0.990 -15.434 11.350 1.00 98.06 103 ARG A N 1
ATOM 743 C CA . ARG A 1 103 ? -0.038 -14.829 12.221 1.00 98.06 103 ARG A CA 1
ATOM 744 C C . ARG A 1 103 ? -0.372 -13.388 11.833 1.00 98.06 103 ARG A C 1
ATOM 746 O O . ARG A 1 103 ? -1.510 -12.960 11.999 1.00 98.06 103 ARG A O 1
ATOM 753 N N . HIS A 1 104 ? 0.584 -12.647 11.271 1.00 98.69 104 HIS A N 1
ATOM 754 C CA . HIS A 1 104 ? 0.345 -11.300 10.749 1.00 98.69 104 HIS A CA 1
ATOM 755 C C . HIS A 1 104 ? -0.362 -11.339 9.403 1.00 98.69 104 HIS A C 1
ATOM 757 O O . HIS A 1 104 ? -1.300 -10.577 9.201 1.00 98.69 104 HIS A O 1
ATOM 763 N N . PHE A 1 105 ? 0.011 -12.271 8.522 1.00 98.69 105 PHE A N 1
ATOM 764 C CA . PHE A 1 105 ? -0.721 -12.529 7.281 1.00 98.69 105 PHE A CA 1
ATOM 765 C C . PHE A 1 105 ? -2.197 -12.851 7.559 1.00 98.69 105 PHE A C 1
ATOM 767 O O . PHE A 1 105 ? -3.087 -12.340 6.882 1.00 98.69 105 PHE A O 1
ATOM 774 N N . ALA A 1 106 ? -2.469 -13.675 8.577 1.00 97.94 106 ALA A N 1
ATOM 775 C CA . ALA A 1 106 ? -3.832 -13.975 9.000 1.00 97.94 106 ALA A CA 1
ATOM 776 C C . ALA A 1 106 ? -4.552 -12.725 9.531 1.00 97.94 106 ALA A C 1
ATOM 778 O O . ALA A 1 106 ? -5.702 -12.503 9.162 1.00 97.94 106 ALA A O 1
ATOM 779 N N . ARG A 1 107 ? -3.868 -11.903 10.343 1.00 97.88 107 ARG A N 1
ATOM 780 C CA . ARG A 1 107 ? -4.442 -10.722 11.006 1.00 97.88 107 ARG A CA 1
ATOM 781 C C . ARG A 1 107 ? -4.712 -9.531 10.084 1.00 97.88 107 ARG A C 1
ATOM 783 O O . ARG A 1 107 ? -5.621 -8.763 10.386 1.00 97.88 107 ARG A O 1
ATOM 790 N N . VAL A 1 108 ? -3.900 -9.338 9.045 1.00 98.62 108 VAL A N 1
ATOM 791 C CA . VAL A 1 108 ? -4.056 -8.249 8.070 1.00 98.62 108 VAL A CA 1
ATOM 792 C C . VAL A 1 108 ? -5.148 -8.625 7.083 1.00 98.62 108 VAL A C 1
ATOM 794 O O . VAL A 1 108 ? -5.025 -9.621 6.374 1.00 98.62 108 VAL A O 1
ATOM 797 N N . ASP A 1 109 ? -6.200 -7.825 7.020 1.00 98.31 109 ASP A N 1
ATOM 798 C CA . ASP A 1 109 ? -7.355 -8.044 6.152 1.00 98.31 109 ASP A CA 1
ATOM 799 C C . ASP A 1 109 ? -7.106 -7.467 4.762 1.00 98.31 109 ASP A C 1
ATOM 801 O O . ASP A 1 109 ? -7.450 -8.091 3.753 1.00 98.31 109 ASP A O 1
ATOM 805 N N . ASP A 1 110 ? -6.437 -6.309 4.698 1.00 98.44 110 ASP A N 1
ATOM 806 C CA . ASP A 1 110 ? -6.235 -5.607 3.437 1.00 98.44 110 ASP A CA 1
ATOM 807 C C . ASP A 1 110 ? -4.893 -4.889 3.302 1.00 98.44 110 ASP A C 1
ATOM 809 O O . ASP A 1 110 ? -4.294 -4.414 4.271 1.00 98.44 110 ASP A O 1
ATOM 813 N N . VAL A 1 111 ? -4.453 -4.765 2.049 1.00 98.81 111 VAL A N 1
ATOM 814 C CA . VAL A 1 111 ? -3.201 -4.120 1.650 1.00 98.81 111 VAL A CA 1
ATOM 815 C C . VAL A 1 111 ? -3.466 -3.043 0.601 1.00 98.81 111 VAL A C 1
ATOM 817 O O . VAL A 1 111 ? -4.049 -3.309 -0.450 1.00 98.81 111 VAL A O 1
ATOM 820 N N . LEU A 1 112 ? -2.951 -1.838 0.848 1.00 98.81 112 LEU A N 1
ATOM 821 C CA . LEU A 1 112 ? -2.894 -0.747 -0.126 1.00 98.81 112 LEU A CA 1
ATOM 822 C C . LEU A 1 112 ? -1.434 -0.398 -0.446 1.00 98.81 112 LEU A C 1
ATOM 824 O O . LEU A 1 112 ? -0.706 0.095 0.413 1.00 98.81 112 LEU A O 1
ATOM 828 N N . LEU A 1 113 ? -1.003 -0.611 -1.689 1.00 98.81 113 LEU A N 1
ATOM 829 C CA . LEU A 1 113 ? 0.324 -0.206 -2.164 1.00 98.81 113 LEU A CA 1
ATOM 830 C C . LEU A 1 113 ? 0.209 0.987 -3.115 1.00 98.81 113 LEU A C 1
ATOM 832 O O . LEU A 1 113 ? -0.423 0.908 -4.170 1.00 98.81 113 LEU A O 1
ATOM 836 N N . LEU A 1 114 ? 0.842 2.092 -2.729 1.00 98.69 114 LEU A N 1
ATOM 837 C CA . LEU A 1 114 ? 0.842 3.363 -3.445 1.00 98.69 114 LEU A CA 1
ATOM 838 C C . LEU A 1 114 ? 2.212 3.557 -4.086 1.00 98.69 114 LEU A C 1
ATOM 840 O O . LEU A 1 114 ? 3.159 3.954 -3.409 1.00 98.69 114 LEU A O 1
ATOM 844 N N . ASP A 1 115 ? 2.323 3.169 -5.355 1.00 98.19 115 ASP A N 1
ATOM 845 C CA . ASP A 1 115 ? 3.536 3.265 -6.173 1.00 98.19 115 ASP A CA 1
ATOM 846 C C . ASP A 1 115 ? 4.824 2.870 -5.436 1.00 98.19 115 ASP A C 1
ATOM 848 O O . ASP A 1 115 ? 5.842 3.543 -5.503 1.00 98.19 115 ASP A O 1
ATOM 852 N N . GLY A 1 116 ? 4.768 1.784 -4.660 1.00 95.44 116 GLY A N 1
ATOM 853 C CA . GLY A 1 116 ? 5.871 1.396 -3.779 1.00 95.44 116 GLY A CA 1
ATOM 854 C C . GLY A 1 116 ? 6.385 -0.021 -3.962 1.00 95.44 116 GLY A C 1
ATOM 855 O O . GLY A 1 116 ? 7.389 -0.370 -3.362 1.00 95.44 116 GLY A O 1
ATOM 856 N N . MET A 1 117 ? 5.727 -0.878 -4.744 1.00 96.19 117 MET A N 1
ATOM 857 C CA . MET A 1 117 ? 6.092 -2.295 -4.828 1.00 96.19 117 MET A CA 1
ATOM 858 C C . MET A 1 117 ? 7.420 -2.497 -5.576 1.00 96.19 117 MET A C 1
ATOM 860 O O . MET A 1 117 ? 7.418 -2.792 -6.758 1.00 96.19 117 MET A O 1
ATOM 864 N N . HIS A 1 118 ? 8.566 -2.364 -4.913 1.00 95.81 118 HIS A N 1
ATOM 865 C CA . HIS A 1 118 ? 9.881 -2.524 -5.544 1.00 95.81 118 HIS A CA 1
ATOM 866 C C . HIS A 1 118 ? 10.575 -3.840 -5.171 1.00 95.81 118 HIS A C 1
ATOM 868 O O . HIS A 1 118 ? 10.322 -4.447 -4.126 1.00 95.81 118 HIS A O 1
ATOM 874 N N . THR A 1 119 ? 11.522 -4.264 -6.006 1.00 96.25 119 THR A N 1
ATOM 875 C CA . THR A 1 119 ? 12.510 -5.293 -5.660 1.00 96.25 119 THR A CA 1
ATOM 876 C C . THR A 1 119 ? 13.859 -5.005 -6.327 1.00 96.25 119 THR A C 1
ATOM 878 O O . THR A 1 119 ? 14.002 -4.025 -7.054 1.00 96.25 119 THR A O 1
ATOM 881 N N . SER A 1 120 ? 14.867 -5.821 -6.038 1.00 96.12 120 SER A N 1
ATOM 882 C CA . SER A 1 120 ? 16.202 -5.741 -6.638 1.00 96.12 120 SER A CA 1
ATOM 883 C C . SER A 1 120 ? 16.265 -6.511 -7.964 1.00 96.12 120 SER A C 1
ATOM 885 O O . SER A 1 120 ? 15.381 -7.309 -8.269 1.00 96.12 120 SER A O 1
ATOM 887 N N . TYR A 1 121 ? 17.327 -6.296 -8.738 1.00 97.38 121 TYR A N 1
ATOM 888 C CA . TYR A 1 121 ? 17.662 -7.140 -9.889 1.00 97.38 121 TYR A CA 1
ATOM 889 C C . TYR A 1 121 ? 18.703 -8.204 -9.524 1.00 97.38 121 TYR A C 1
ATOM 891 O O . TYR A 1 121 ? 19.447 -8.038 -8.556 1.00 97.38 121 TYR A O 1
ATOM 899 N N . ILE A 1 122 ? 18.770 -9.262 -10.331 1.00 96.06 122 ILE A N 1
ATOM 900 C CA . ILE A 1 122 ? 19.802 -10.300 -10.317 1.00 96.06 122 ILE A CA 1
ATOM 901 C C . ILE A 1 122 ? 20.352 -10.448 -11.749 1.00 96.06 122 ILE A C 1
ATOM 903 O O . ILE A 1 122 ? 19.592 -10.845 -12.633 1.00 96.06 122 ILE A O 1
ATOM 907 N N . PRO A 1 123 ? 21.647 -10.177 -12.003 1.00 96.12 123 PRO A N 1
ATOM 908 C CA . PRO A 1 123 ? 22.611 -9.536 -11.105 1.00 96.12 123 PRO A CA 1
ATOM 909 C C . PRO A 1 123 ? 22.173 -8.131 -10.670 1.00 96.12 123 PRO A C 1
ATOM 911 O O . PRO A 1 123 ? 21.316 -7.508 -11.302 1.00 96.12 123 PRO A O 1
ATOM 914 N N . GLU A 1 124 ? 22.763 -7.620 -9.588 1.00 94.12 124 GLU A N 1
ATOM 915 C CA . GLU A 1 124 ? 22.388 -6.310 -9.052 1.00 94.12 124 GLU A CA 1
ATOM 916 C C . GLU A 1 124 ? 22.495 -5.224 -10.136 1.00 94.12 124 GLU A C 1
ATOM 918 O O . GLU A 1 124 ? 23.450 -5.191 -10.913 1.00 94.12 124 GLU A O 1
ATOM 923 N N . ARG A 1 125 ? 21.485 -4.346 -10.207 1.00 93.75 125 ARG A N 1
ATOM 924 C CA . ARG A 1 125 ? 21.382 -3.231 -11.172 1.00 93.75 125 ARG A CA 1
ATOM 925 C C . ARG A 1 125 ? 21.375 -3.633 -12.654 1.00 93.75 125 ARG A C 1
ATOM 927 O O . ARG A 1 125 ? 21.424 -2.754 -13.510 1.00 93.75 125 ARG A O 1
ATOM 934 N N . THR A 1 126 ? 21.280 -4.921 -12.978 1.00 96.62 126 THR A N 1
ATOM 935 C CA . THR A 1 126 ? 21.114 -5.378 -14.363 1.00 96.62 126 THR A CA 1
ATOM 936 C C . THR A 1 126 ? 19.625 -5.445 -14.674 1.00 96.62 126 THR A C 1
ATOM 938 O O . THR A 1 126 ? 18.930 -6.356 -14.238 1.00 96.62 126 THR A O 1
ATOM 941 N N . VAL A 1 127 ? 19.117 -4.440 -15.387 1.00 97.06 127 VAL A N 1
ATOM 942 C CA . VAL A 1 127 ? 17.689 -4.321 -15.727 1.00 97.06 127 VAL A CA 1
ATOM 943 C C . VAL A 1 127 ? 17.234 -5.447 -16.664 1.00 97.06 127 VAL A C 1
ATOM 945 O O . VAL A 1 127 ? 18.055 -6.062 -17.350 1.00 97.06 127 VAL A O 1
ATOM 948 N N . LEU A 1 128 ? 15.920 -5.689 -16.757 1.00 96.19 128 LEU A N 1
ATOM 949 C CA . LEU A 1 128 ? 15.368 -6.769 -17.593 1.00 96.19 128 LEU A CA 1
ATOM 950 C C . LEU A 1 128 ? 15.772 -6.648 -19.071 1.00 96.19 128 LEU A C 1
ATOM 952 O O . LEU A 1 128 ? 16.106 -7.644 -19.707 1.00 96.19 128 LEU A O 1
ATOM 956 N N . ALA A 1 129 ? 15.811 -5.422 -19.605 1.00 95.38 129 ALA A N 1
ATOM 957 C CA . ALA A 1 129 ? 16.220 -5.155 -20.987 1.00 95.38 129 ALA A CA 1
ATOM 958 C C . ALA A 1 129 ? 17.685 -5.536 -21.288 1.00 95.38 129 ALA A C 1
ATOM 960 O O . ALA A 1 129 ? 18.044 -5.709 -22.449 1.00 95.38 129 ALA A O 1
ATOM 961 N N . LEU A 1 130 ? 18.523 -5.682 -20.255 1.00 96.44 130 LEU A N 1
ATOM 962 C CA . LEU A 1 130 ? 19.921 -6.113 -20.362 1.00 96.44 130 LEU A CA 1
ATOM 963 C C . LEU A 1 130 ? 20.109 -7.598 -20.002 1.00 96.44 130 LEU A C 1
ATOM 965 O O . LEU A 1 130 ? 21.233 -8.041 -19.785 1.00 96.44 130 LEU A O 1
ATOM 969 N N . GLY A 1 131 ? 19.020 -8.370 -19.921 1.00 96.25 131 GLY A N 1
ATOM 970 C CA . GLY A 1 131 ? 19.057 -9.798 -19.596 1.00 96.25 131 GLY A CA 1
ATOM 971 C C . GLY A 1 131 ? 19.123 -10.112 -18.100 1.00 96.25 131 GLY A C 1
ATOM 972 O O . GLY A 1 131 ? 19.344 -11.265 -17.735 1.00 96.25 131 GLY A O 1
ATOM 973 N N . GLY A 1 132 ? 18.929 -9.119 -17.227 1.00 96.38 132 GLY A N 1
ATOM 974 C CA . GLY A 1 132 ? 18.767 -9.366 -15.797 1.00 96.38 132 GLY A CA 1
ATOM 975 C C . GLY A 1 132 ? 17.406 -9.972 -15.455 1.00 96.38 132 GLY A C 1
ATOM 976 O O . GLY A 1 132 ? 16.490 -10.030 -16.276 1.00 96.38 132 GLY A O 1
ATOM 977 N N . ALA A 1 133 ? 17.262 -10.403 -14.208 1.00 96.88 133 ALA A N 1
ATOM 978 C CA . ALA A 1 133 ? 16.027 -10.939 -13.652 1.00 96.88 133 ALA A CA 1
ATOM 979 C C . ALA A 1 133 ? 15.594 -10.146 -12.415 1.00 96.88 133 ALA A C 1
ATOM 981 O O . ALA A 1 133 ? 16.406 -9.505 -11.753 1.00 96.88 133 ALA A O 1
ATOM 982 N N . LEU A 1 134 ? 14.309 -10.210 -12.068 1.00 97.25 134 LEU A N 1
ATOM 983 C CA . LEU A 1 134 ? 13.836 -9.692 -10.785 1.00 97.25 134 LEU A CA 1
ATOM 984 C C . LEU A 1 134 ? 14.277 -10.625 -9.653 1.00 97.25 134 LEU A C 1
ATOM 986 O O . LEU A 1 134 ? 14.045 -11.834 -9.720 1.00 97.25 134 LEU A O 1
ATOM 990 N N . ASP A 1 135 ? 14.807 -10.058 -8.572 1.00 96.12 135 ASP A N 1
ATOM 991 C CA . ASP A 1 135 ? 14.895 -10.749 -7.289 1.00 96.12 135 ASP A CA 1
ATOM 992 C C . ASP A 1 135 ? 13.477 -10.939 -6.733 1.00 96.12 135 ASP A C 1
ATOM 994 O O . ASP A 1 135 ? 12.902 -10.069 -6.072 1.00 96.12 135 ASP A O 1
ATOM 998 N N . SER A 1 136 ? 12.873 -12.082 -7.042 1.00 95.19 136 SER A N 1
ATOM 999 C CA . SER A 1 136 ? 11.496 -12.385 -6.647 1.00 95.19 136 SER A CA 1
ATOM 1000 C C . SER A 1 136 ? 11.342 -12.718 -5.160 1.00 95.19 136 SER A C 1
ATOM 1002 O O . SER A 1 136 ? 10.216 -12.727 -4.663 1.00 95.19 136 SER A O 1
ATOM 1004 N N . THR A 1 137 ? 12.435 -12.912 -4.409 1.00 94.81 137 THR A N 1
ATOM 1005 C CA . THR A 1 137 ? 12.377 -13.302 -2.986 1.00 94.81 137 THR A CA 1
ATOM 1006 C C . THR A 1 137 ? 11.598 -12.291 -2.140 1.00 94.81 137 THR A C 1
ATOM 1008 O O . THR A 1 137 ? 10.824 -12.660 -1.255 1.00 94.81 137 THR A O 1
ATOM 1011 N N . LYS A 1 138 ? 11.726 -10.998 -2.459 1.00 92.56 138 LYS A N 1
ATOM 1012 C CA . LYS A 1 138 ? 11.020 -9.900 -1.779 1.00 92.56 138 LYS A CA 1
ATOM 1013 C C . LYS A 1 138 ? 9.564 -9.742 -2.227 1.00 92.56 138 LYS A C 1
ATOM 1015 O O . LYS A 1 138 ? 8.827 -9.000 -1.581 1.00 92.56 138 LYS A O 1
ATOM 1020 N N . LEU A 1 139 ? 9.146 -10.421 -3.295 1.00 96.81 139 LEU A N 1
ATOM 1021 C CA . LEU A 1 139 ? 7.784 -10.365 -3.831 1.00 96.81 139 LEU A CA 1
ATOM 1022 C C . LEU A 1 139 ? 6.906 -11.519 -3.335 1.00 96.81 139 LEU A C 1
ATOM 1024 O O . LEU A 1 139 ? 5.693 -11.366 -3.324 1.00 96.81 139 LEU A O 1
ATOM 1028 N N . VAL A 1 140 ? 7.487 -12.625 -2.850 1.00 97.56 140 VAL A N 1
ATOM 1029 C CA . VAL A 1 140 ? 6.751 -13.844 -2.447 1.00 97.56 140 VAL A CA 1
ATOM 1030 C C . VAL A 1 140 ? 5.553 -13.556 -1.534 1.00 97.56 140 VAL A C 1
ATOM 1032 O O . VAL A 1 140 ? 4.445 -14.003 -1.819 1.00 97.56 140 VAL A O 1
ATOM 1035 N N . ALA A 1 141 ? 5.748 -12.800 -0.449 1.00 97.81 141 ALA A N 1
ATOM 1036 C CA . ALA A 1 141 ? 4.672 -12.513 0.504 1.00 97.81 141 ALA A CA 1
ATOM 1037 C C . ALA A 1 141 ? 3.554 -11.649 -0.110 1.00 97.81 141 ALA A C 1
ATOM 1039 O O . ALA A 1 141 ? 2.375 -11.905 0.125 1.00 97.81 141 ALA A O 1
ATOM 1040 N N . LEU A 1 142 ? 3.920 -10.669 -0.945 1.00 98.19 142 LEU A N 1
ATOM 1041 C CA . LEU A 1 142 ? 2.963 -9.817 -1.655 1.00 98.19 142 LEU A CA 1
ATOM 1042 C C . LEU A 1 142 ? 2.188 -10.607 -2.713 1.00 98.19 142 LEU A C 1
ATOM 1044 O O . LEU A 1 142 ? 0.975 -10.458 -2.806 1.00 98.19 142 LEU A O 1
ATOM 1048 N N . THR A 1 143 ? 2.860 -11.486 -3.459 1.00 98.56 143 THR A N 1
ATOM 1049 C CA . THR A 1 143 ? 2.224 -12.372 -4.439 1.00 98.56 143 THR A CA 1
ATOM 1050 C C . THR A 1 143 ? 1.226 -13.313 -3.763 1.00 98.56 143 THR A C 1
ATOM 1052 O O . THR A 1 143 ? 0.084 -13.396 -4.202 1.00 98.56 143 THR A O 1
ATOM 1055 N N . ARG A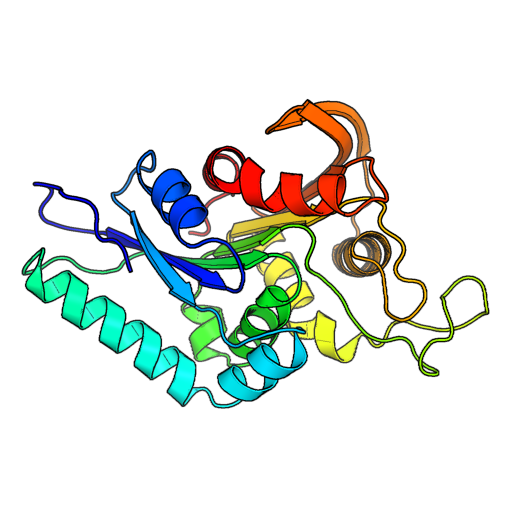 1 144 ? 1.594 -13.943 -2.637 1.00 98.56 144 ARG A N 1
ATOM 1056 C CA . ARG A 1 144 ? 0.673 -14.794 -1.857 1.00 98.56 144 ARG A CA 1
ATOM 1057 C C . ARG A 1 144 ? -0.544 -14.026 -1.338 1.00 98.56 144 ARG A C 1
ATOM 1059 O O . ARG A 1 144 ? -1.649 -14.564 -1.315 1.00 98.56 144 ARG A O 1
ATOM 1066 N N . PHE A 1 145 ? -0.356 -12.774 -0.922 1.00 98.75 145 PHE A N 1
ATOM 1067 C CA . PHE A 1 145 ? -1.464 -11.921 -0.489 1.00 98.75 145 PHE A CA 1
ATOM 1068 C C . PHE A 1 145 ? -2.369 -11.538 -1.667 1.00 98.75 145 PHE A C 1
ATOM 1070 O O . PHE A 1 145 ? -3.590 -11.589 -1.543 1.00 98.75 145 PHE A O 1
ATOM 1077 N N . ALA A 1 146 ? -1.789 -11.245 -2.833 1.00 98.69 146 ALA A N 1
ATOM 1078 C CA . ALA A 1 146 ? -2.534 -10.990 -4.062 1.00 98.69 146 ALA A CA 1
ATOM 1079 C C . ALA A 1 146 ? -3.344 -12.218 -4.513 1.00 98.69 146 ALA A C 1
ATOM 1081 O O . ALA A 1 146 ? -4.481 -12.070 -4.951 1.00 98.69 146 ALA A O 1
ATOM 1082 N N . GLU A 1 147 ? -2.804 -13.431 -4.362 1.00 98.69 147 GLU A N 1
ATOM 1083 C CA . GLU A 1 147 ? -3.525 -14.685 -4.622 1.00 98.69 147 GLU A CA 1
ATOM 1084 C C . GLU A 1 147 ? -4.705 -14.870 -3.661 1.00 98.69 147 GLU A C 1
ATOM 1086 O O . GLU A 1 147 ? -5.801 -15.216 -4.098 1.00 98.69 147 GLU A O 1
ATOM 1091 N N . ALA A 1 148 ? -4.508 -14.612 -2.363 1.00 98.62 148 ALA A N 1
ATOM 1092 C CA . ALA A 1 148 ? -5.584 -14.646 -1.371 1.00 98.62 148 ALA A CA 1
ATOM 1093 C C . ALA A 1 148 ? -6.668 -13.599 -1.673 1.00 98.62 148 ALA A C 1
ATOM 1095 O O . ALA A 1 148 ? -7.861 -13.904 -1.643 1.00 98.62 148 ALA A O 1
ATOM 1096 N N . ALA A 1 149 ? -6.265 -12.391 -2.068 1.00 98.69 149 ALA A N 1
ATOM 1097 C CA . ALA A 1 149 ? -7.192 -11.355 -2.501 1.00 98.69 149 ALA A CA 1
ATOM 1098 C C . ALA A 1 149 ? -7.942 -11.750 -3.782 1.00 98.69 149 ALA A C 1
ATOM 1100 O O . ALA A 1 149 ? -9.154 -11.566 -3.874 1.00 98.69 149 ALA A O 1
ATOM 1101 N N . ALA A 1 150 ? -7.270 -12.400 -4.734 1.00 98.44 150 ALA A N 1
ATOM 1102 C CA . ALA A 1 150 ? -7.906 -12.929 -5.935 1.00 98.44 150 ALA A CA 1
ATOM 1103 C C . ALA A 1 150 ? -8.945 -14.026 -5.642 1.00 98.44 150 ALA A C 1
ATOM 1105 O O . ALA A 1 150 ? -9.909 -14.162 -6.399 1.00 98.44 150 ALA A O 1
ATOM 1106 N N . ARG A 1 151 ? -8.789 -14.766 -4.535 1.00 97.69 151 ARG A N 1
ATOM 1107 C CA . ARG A 1 151 ? -9.788 -15.716 -4.012 1.00 97.69 151 ARG A CA 1
ATOM 1108 C C . ARG A 1 151 ? -10.881 -15.062 -3.155 1.00 97.69 151 ARG A C 1
ATOM 1110 O O . ARG A 1 151 ? -11.842 -15.733 -2.797 1.00 97.69 151 ARG A O 1
ATOM 1117 N N . GLY A 1 152 ? -10.769 -13.766 -2.855 1.00 97.50 152 GLY A N 1
ATOM 1118 C CA . GLY A 1 152 ? -11.726 -13.018 -2.030 1.00 97.50 152 GLY A CA 1
ATOM 1119 C C . GLY A 1 152 ? -11.506 -13.142 -0.517 1.00 97.50 152 GLY A C 1
ATOM 1120 O O . GLY A 1 152 ? -12.343 -12.686 0.253 1.00 97.50 152 GLY A O 1
ATOM 1121 N N . GLU A 1 153 ? -10.394 -13.740 -0.087 1.00 97.50 153 GLU A N 1
ATOM 1122 C CA . GLU A 1 153 ? -10.049 -13.943 1.331 1.00 97.50 153 GLU A CA 1
ATOM 1123 C C . GLU A 1 153 ? -9.435 -12.690 1.971 1.00 97.50 153 GLU A C 1
ATOM 1125 O O . GLU A 1 153 ? -9.413 -12.555 3.187 1.00 97.50 153 GLU A O 1
ATOM 1130 N N . LYS A 1 154 ? -8.888 -11.793 1.146 1.00 98.56 154 LYS A N 1
ATOM 1131 C CA . LYS A 1 154 ? -8.207 -10.553 1.540 1.00 98.56 154 LYS A CA 1
ATOM 1132 C C . LYS A 1 154 ? -8.592 -9.423 0.590 1.00 98.56 154 LYS A C 1
ATOM 1134 O O . LYS A 1 154 ? -9.093 -9.696 -0.497 1.00 98.56 154 LYS A O 1
ATOM 1139 N N . GLY A 1 155 ? -8.353 -8.173 0.960 1.00 98.56 155 GLY A N 1
ATOM 1140 C CA . GLY A 1 155 ? -8.470 -7.030 0.051 1.00 98.56 155 GLY A CA 1
ATOM 1141 C C . GLY A 1 155 ? -7.108 -6.529 -0.398 1.00 98.56 155 GLY A C 1
ATOM 1142 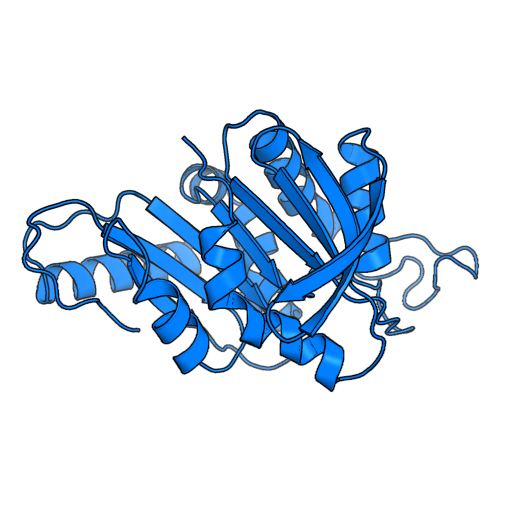O O . GLY A 1 155 ? -6.238 -6.294 0.430 1.00 98.56 155 GLY A O 1
ATOM 1143 N N . MET A 1 156 ? -6.872 -6.332 -1.693 1.00 98.75 156 MET A N 1
ATOM 1144 C CA . MET A 1 156 ? -5.596 -5.761 -2.134 1.00 98.75 156 MET A CA 1
ATOM 1145 C C . MET A 1 156 ? -5.781 -4.784 -3.281 1.00 98.75 156 MET A C 1
ATOM 1147 O O . MET A 1 156 ? -6.334 -5.136 -4.318 1.00 98.75 156 MET A O 1
ATOM 1151 N N . LEU A 1 157 ? -5.265 -3.567 -3.108 1.00 98.81 157 LEU A N 1
ATOM 1152 C CA . LEU A 1 157 ? -5.194 -2.554 -4.153 1.00 98.81 157 LEU A CA 1
ATOM 1153 C C . LEU A 1 157 ? -3.740 -2.137 -4.351 1.00 98.81 157 LEU A C 1
ATOM 1155 O O . LEU A 1 157 ? -3.072 -1.689 -3.419 1.00 98.81 157 LEU A O 1
ATOM 1159 N N . VAL A 1 158 ? -3.261 -2.257 -5.585 1.00 98.75 158 VAL A N 1
ATOM 1160 C CA . VAL A 1 158 ? -1.944 -1.770 -6.001 1.00 98.75 158 VAL A CA 1
ATOM 1161 C C . VAL A 1 158 ? -2.122 -0.668 -7.032 1.00 98.75 158 VAL A C 1
ATOM 1163 O O . VAL A 1 158 ? -2.824 -0.841 -8.026 1.00 98.75 158 VAL A O 1
ATOM 1166 N N . THR A 1 159 ? -1.460 0.461 -6.818 1.00 98.75 159 THR A N 1
ATOM 1167 C CA . THR A 1 159 ? -1.276 1.477 -7.855 1.00 98.75 159 THR A CA 1
ATOM 1168 C C . THR A 1 159 ? 0.196 1.606 -8.191 1.00 98.75 159 THR A C 1
ATOM 1170 O O . THR A 1 159 ? 1.041 1.424 -7.314 1.00 98.75 159 THR A O 1
ATOM 1173 N N . HIS A 1 160 ? 0.500 1.907 -9.447 1.00 98.50 160 HIS A N 1
ATOM 1174 C CA . HIS A 1 160 ? 1.861 2.206 -9.867 1.00 98.50 160 HIS A CA 1
ATOM 1175 C C . HIS A 1 160 ? 1.887 3.251 -10.979 1.00 98.50 160 HIS A C 1
ATOM 1177 O O . HIS A 1 160 ? 0.925 3.354 -11.747 1.00 98.50 160 HIS A O 1
ATOM 1183 N N . SER A 1 161 ? 2.998 3.973 -11.055 1.00 97.88 161 SER A N 1
ATOM 1184 C CA . SER A 1 161 ? 3.356 4.858 -12.160 1.00 97.88 161 SER A CA 1
ATOM 1185 C C . SER A 1 161 ? 4.173 4.097 -13.218 1.00 97.88 161 SER A C 1
ATOM 1187 O O . SER A 1 161 ? 4.432 2.892 -13.089 1.00 97.88 161 SER A O 1
ATOM 1189 N N . GLU A 1 162 ? 4.609 4.793 -14.265 1.00 97.12 162 GLU A N 1
ATOM 1190 C CA . GLU A 1 162 ? 5.577 4.301 -15.252 1.00 97.12 162 GLU A CA 1
ATOM 1191 C C . GLU A 1 162 ? 7.020 4.683 -14.882 1.00 97.12 162 GLU A C 1
ATOM 1193 O O . GLU A 1 162 ? 7.919 4.624 -15.725 1.00 97.12 162 GLU A O 1
ATOM 1198 N N . ILE A 1 163 ? 7.267 5.055 -13.617 1.00 96.88 163 ILE A N 1
ATOM 1199 C CA . ILE A 1 163 ? 8.606 5.422 -13.163 1.00 96.88 163 ILE A CA 1
ATOM 1200 C C . ILE A 1 163 ? 9.574 4.262 -13.354 1.00 96.88 163 ILE A C 1
ATOM 1202 O O . ILE A 1 163 ? 9.372 3.166 -12.823 1.00 96.88 163 ILE A O 1
ATOM 1206 N N . PHE A 1 164 ? 10.679 4.535 -14.049 1.00 95.31 164 PHE A N 1
ATOM 1207 C CA . PHE A 1 164 ? 11.768 3.584 -14.237 1.00 95.31 164 PHE A CA 1
ATOM 1208 C C . PHE A 1 164 ? 13.032 4.018 -13.474 1.00 95.31 164 PHE A C 1
ATOM 1210 O O . PHE A 1 164 ? 13.782 4.870 -13.955 1.00 95.31 164 PHE A O 1
ATOM 1217 N N . PRO A 1 165 ? 13.328 3.423 -12.299 1.00 92.19 165 PRO A N 1
ATOM 1218 C CA . PRO A 1 165 ? 14.452 3.855 -11.461 1.00 92.19 165 PRO A CA 1
ATOM 1219 C C . PRO A 1 165 ? 15.840 3.499 -12.011 1.00 92.19 165 PRO A C 1
ATOM 1221 O O . PRO A 1 165 ? 16.845 4.034 -11.541 1.00 92.19 165 PRO A O 1
ATOM 1224 N N . GLY A 1 166 ? 15.933 2.511 -12.908 1.00 90.69 166 GLY A N 1
ATOM 1225 C CA . GLY A 1 166 ? 17.180 1.999 -13.500 1.00 90.69 166 GLY A CA 1
ATOM 1226 C C . GLY A 1 166 ? 18.137 1.258 -12.550 1.00 90.69 166 GLY A C 1
ATOM 1227 O O . GLY A 1 166 ? 18.958 0.468 -13.001 1.00 90.69 166 GLY A O 1
ATOM 1228 N N . THR A 1 167 ? 18.041 1.469 -11.237 1.00 91.06 167 THR A N 1
ATOM 1229 C CA . THR A 1 167 ? 18.933 0.868 -10.223 1.00 91.06 167 THR A CA 1
ATOM 1230 C C . THR A 1 167 ? 18.278 -0.256 -9.418 1.00 91.06 167 THR A C 1
ATOM 1232 O O . THR A 1 167 ? 18.965 -1.091 -8.835 1.00 91.06 167 THR A O 1
ATOM 1235 N N . PHE A 1 168 ? 16.950 -0.309 -9.433 1.00 94.00 168 PHE A N 1
ATOM 1236 C CA . PHE A 1 168 ? 16.103 -1.352 -8.865 1.00 94.00 168 PHE A CA 1
ATOM 1237 C C . PHE A 1 168 ? 14.843 -1.490 -9.730 1.00 94.00 168 PHE A C 1
ATOM 1239 O O . PHE A 1 168 ? 14.598 -0.655 -10.607 1.00 94.00 168 PHE A O 1
ATOM 1246 N N . ALA A 1 169 ? 14.076 -2.558 -9.521 1.00 96.81 169 ALA A N 1
ATOM 1247 C CA . ALA A 1 169 ? 12.900 -2.861 -10.327 1.00 96.81 169 ALA A CA 1
ATOM 1248 C C . ALA A 1 169 ? 11.811 -1.801 -10.148 1.00 96.81 169 ALA A C 1
ATOM 1250 O O . ALA A 1 169 ? 11.463 -1.444 -9.015 1.00 96.81 169 ALA A O 1
ATOM 1251 N N . SER A 1 170 ? 11.262 -1.321 -11.262 1.00 96.75 170 SER A N 1
ATOM 1252 C CA . SER A 1 170 ? 10.109 -0.420 -11.262 1.00 96.75 170 SER A CA 1
ATOM 1253 C C . SER A 1 170 ? 8.877 -1.095 -10.660 1.00 96.75 170 SER A C 1
ATOM 1255 O O . SER A 1 170 ? 8.747 -2.322 -10.648 1.00 96.75 170 SER A O 1
ATOM 1257 N N . THR A 1 171 ? 7.937 -0.283 -10.186 1.00 96.62 171 THR A N 1
ATOM 1258 C CA . THR A 1 171 ? 6.626 -0.762 -9.739 1.00 96.62 171 THR A CA 1
ATOM 1259 C C . THR A 1 171 ? 5.810 -1.375 -10.879 1.00 96.62 171 THR A C 1
ATOM 1261 O O . THR A 1 171 ? 5.001 -2.266 -10.630 1.00 96.62 171 THR A O 1
ATOM 1264 N N . THR A 1 172 ? 6.064 -0.979 -12.132 1.00 97.31 172 THR A N 1
ATOM 1265 C CA . THR A 1 172 ? 5.484 -1.622 -13.321 1.00 97.31 172 THR A CA 1
ATOM 1266 C C . THR A 1 172 ? 6.001 -3.055 -13.500 1.00 97.31 172 THR A C 1
ATOM 1268 O O . THR A 1 172 ? 5.205 -3.984 -13.647 1.00 97.31 172 THR A O 1
ATOM 1271 N N . GLU A 1 173 ? 7.317 -3.275 -13.420 1.00 97.81 173 GLU A N 1
ATOM 1272 C CA . GLU A 1 173 ? 7.922 -4.606 -13.599 1.00 97.81 173 GLU A CA 1
ATOM 1273 C C . GLU A 1 173 ? 7.511 -5.596 -12.501 1.00 97.81 173 GLU A C 1
ATOM 1275 O O . GLU A 1 173 ? 7.262 -6.778 -12.767 1.00 97.81 173 GLU A O 1
ATOM 1280 N N . THR A 1 174 ? 7.421 -5.132 -11.254 1.00 97.81 174 THR A N 1
ATOM 1281 C CA . THR A 1 174 ? 6.963 -5.962 -10.132 1.00 97.81 174 THR A CA 1
ATOM 1282 C C . THR A 1 174 ? 5.461 -6.220 -10.187 1.00 97.81 174 THR A C 1
ATOM 1284 O O . THR A 1 174 ? 5.025 -7.327 -9.867 1.00 97.81 174 THR A O 1
ATOM 1287 N N . ALA A 1 175 ? 4.663 -5.243 -10.628 1.00 97.81 175 ALA A N 1
ATOM 1288 C CA . ALA A 1 175 ? 3.244 -5.429 -10.898 1.00 97.81 175 ALA A CA 1
ATOM 1289 C C . ALA A 1 175 ? 3.044 -6.533 -11.943 1.00 97.81 175 ALA A C 1
ATOM 1291 O O . ALA A 1 175 ? 2.266 -7.458 -11.718 1.00 97.81 175 ALA A O 1
ATOM 1292 N N . ASP A 1 176 ? 3.825 -6.522 -13.023 1.00 97.44 176 ASP A N 1
ATOM 1293 C CA . ASP A 1 176 ? 3.774 -7.569 -14.044 1.00 97.44 176 ASP A CA 1
ATOM 1294 C C . ASP A 1 176 ? 4.188 -8.945 -13.508 1.00 97.44 176 ASP A C 1
ATOM 1296 O O . ASP A 1 176 ? 3.631 -9.962 -13.925 1.00 97.44 176 ASP A O 1
ATOM 1300 N N . HIS A 1 177 ? 5.133 -9.007 -12.564 1.00 97.69 177 HIS A N 1
ATOM 1301 C CA . HIS A 1 177 ? 5.469 -10.255 -11.876 1.00 97.69 177 HIS A CA 1
ATOM 1302 C C . HIS A 1 177 ? 4.269 -10.825 -11.108 1.00 97.69 177 HIS A C 1
ATOM 1304 O O . HIS A 1 177 ? 3.950 -12.003 -11.280 1.00 97.69 177 HIS A O 1
ATOM 1310 N N . VAL A 1 178 ? 3.579 -9.999 -10.315 1.00 98.12 178 VAL A N 1
ATOM 1311 C CA . VAL A 1 178 ? 2.378 -10.422 -9.573 1.00 98.12 178 VAL A CA 1
ATOM 1312 C C . VAL A 1 178 ? 1.272 -10.855 -10.537 1.00 98.12 178 VAL A C 1
ATOM 1314 O O . VAL A 1 178 ? 0.679 -11.915 -10.359 1.00 98.12 178 VAL A O 1
ATOM 1317 N N . LEU A 1 179 ? 1.028 -10.096 -11.609 1.00 98.38 179 LEU A N 1
ATOM 1318 C CA . LEU A 1 179 ? 0.011 -10.441 -12.605 1.00 98.38 179 LEU A CA 1
ATOM 1319 C C . LEU A 1 179 ? 0.291 -11.780 -13.300 1.00 98.38 179 LEU A C 1
ATOM 1321 O O . LEU A 1 179 ? -0.641 -12.561 -13.498 1.00 98.38 179 LEU A O 1
ATOM 1325 N N . ARG A 1 180 ? 1.560 -12.079 -13.617 1.00 97.88 180 ARG A N 1
ATOM 1326 C CA . ARG A 1 180 ? 1.958 -13.387 -14.162 1.00 97.88 180 ARG A CA 1
ATOM 1327 C C . ARG A 1 180 ? 1.650 -14.525 -13.193 1.00 97.88 180 ARG A C 1
ATOM 1329 O O . ARG A 1 180 ? 1.103 -15.532 -13.633 1.00 97.88 180 ARG A O 1
ATOM 1336 N N . ALA A 1 181 ? 1.945 -14.358 -11.904 1.00 96.88 181 ALA A N 1
ATOM 1337 C CA . ALA A 1 181 ? 1.629 -15.363 -10.886 1.00 96.88 181 ALA A CA 1
ATOM 1338 C C . ALA A 1 181 ? 0.114 -15.609 -10.762 1.00 96.88 181 ALA A C 1
ATOM 1340 O O . ALA A 1 181 ? -0.323 -16.750 -10.655 1.00 96.88 181 ALA A O 1
ATOM 1341 N N . LEU A 1 182 ? -0.699 -14.555 -10.883 1.00 98.12 182 LEU A N 1
ATOM 1342 C CA . LEU A 1 182 ? -2.162 -14.656 -10.868 1.00 98.12 182 LEU A CA 1
ATOM 1343 C C . LEU A 1 182 ? -2.775 -15.173 -12.185 1.00 98.12 182 LEU A C 1
ATOM 1345 O O . LEU A 1 182 ? -3.998 -15.303 -12.276 1.00 98.12 182 LEU A O 1
ATOM 1349 N N . GLY A 1 183 ? -1.971 -15.396 -13.231 1.00 97.94 183 GLY A N 1
ATOM 1350 C CA . GLY A 1 183 ? -2.468 -15.733 -14.567 1.00 97.94 183 GLY A CA 1
ATOM 1351 C C . GLY A 1 183 ? -3.334 -14.629 -15.188 1.00 97.94 183 GLY A C 1
ATOM 1352 O O . GLY A 1 183 ? -4.246 -14.915 -15.966 1.00 97.94 183 GLY A O 1
ATOM 1353 N N . ARG A 1 184 ? -3.096 -13.360 -14.827 1.00 97.94 184 ARG A N 1
ATOM 1354 C CA . ARG A 1 184 ? -3.868 -12.200 -15.294 1.00 97.94 184 ARG A CA 1
ATOM 1355 C C . ARG A 1 184 ? -3.075 -11.366 -16.291 1.00 97.94 184 ARG A C 1
ATOM 1357 O O . ARG A 1 184 ? -1.848 -11.334 -16.284 1.00 97.94 184 ARG A O 1
ATOM 1364 N N . ARG A 1 185 ? -3.805 -10.663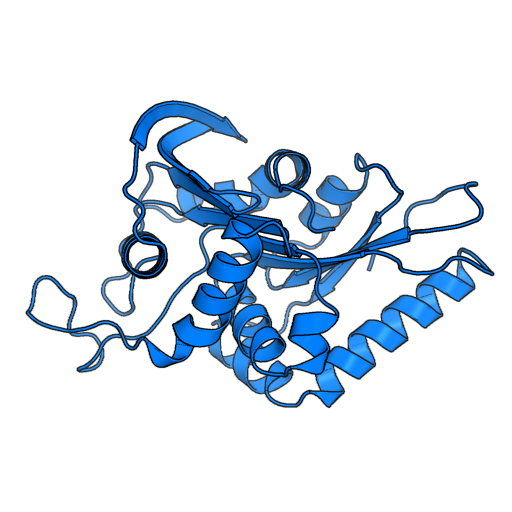 -17.154 1.00 95.94 185 ARG A N 1
ATOM 1365 C CA . ARG A 1 185 ? -3.260 -9.692 -18.107 1.00 95.94 185 ARG A CA 1
ATOM 1366 C C . ARG A 1 185 ? -3.929 -8.347 -17.880 1.00 95.94 185 ARG A C 1
ATOM 1368 O O . ARG A 1 185 ? -5.093 -8.302 -17.491 1.00 95.94 185 ARG A O 1
ATOM 1375 N N . ARG A 1 186 ? -3.180 -7.277 -18.131 1.00 96.12 186 ARG A N 1
ATOM 1376 C CA . ARG A 1 186 ? -3.675 -5.901 -18.069 1.00 96.12 186 ARG A CA 1
ATOM 1377 C C . ARG A 1 186 ? -4.743 -5.674 -19.128 1.00 96.12 186 ARG A C 1
ATOM 1379 O O . ARG A 1 186 ? -4.537 -6.027 -20.288 1.00 96.12 186 ARG A O 1
ATOM 1386 N N . THR A 1 187 ? -5.826 -5.020 -18.735 1.00 97.88 187 THR A N 1
ATOM 1387 C CA . THR A 1 187 ? -6.749 -4.391 -19.674 1.00 97.88 187 THR A CA 1
ATOM 1388 C C . THR A 1 187 ? -6.277 -2.956 -19.895 1.00 97.88 187 THR A C 1
ATOM 1390 O O . THR A 1 187 ? -6.203 -2.207 -18.915 1.00 97.88 187 THR A O 1
ATOM 1393 N N . PRO A 1 188 ? -5.919 -2.555 -21.129 1.00 97.88 188 PRO A N 1
ATOM 1394 C CA . PRO A 1 188 ? -5.591 -1.167 -21.416 1.00 97.88 188 PRO A CA 1
ATOM 1395 C C . PRO A 1 188 ? -6.844 -0.303 -21.269 1.00 97.88 188 PRO A C 1
ATOM 1397 O O . PRO A 1 188 ? -7.930 -0.676 -21.714 1.00 97.88 188 PRO A O 1
ATOM 1400 N N . VAL A 1 189 ? -6.688 0.856 -20.645 1.00 98.12 189 VAL A N 1
ATOM 1401 C CA . VAL A 1 189 ? -7.743 1.859 -20.491 1.00 98.12 189 VAL A CA 1
ATOM 1402 C C . VAL A 1 189 ? -7.162 3.241 -20.759 1.00 98.12 189 VAL A C 1
ATOM 1404 O O . VAL A 1 189 ? -5.953 3.429 -20.722 1.00 98.12 189 VAL A O 1
ATOM 1407 N N . LEU A 1 190 ? -8.028 4.216 -21.018 1.00 96.94 190 LEU A N 1
ATOM 1408 C CA . LEU A 1 190 ? -7.644 5.620 -21.076 1.00 96.94 190 LEU A CA 1
ATOM 1409 C C . LEU A 1 190 ? -8.712 6.428 -20.348 1.00 96.94 190 LEU A C 1
ATOM 1411 O O . LEU A 1 190 ? -9.742 6.780 -20.922 1.00 96.94 190 LEU A O 1
ATOM 1415 N N . LYS A 1 191 ? -8.503 6.648 -19.050 1.00 97.12 191 LYS A N 1
ATOM 1416 C CA . LYS A 1 191 ? -9.447 7.389 -18.206 1.00 97.12 191 LYS A CA 1
ATOM 1417 C C . LYS A 1 191 ? -8.728 8.192 -17.135 1.00 97.12 191 LYS A C 1
ATOM 1419 O O . LYS A 1 191 ? -7.620 7.855 -16.727 1.00 97.12 191 LYS A O 1
ATOM 1424 N N . TRP A 1 192 ? -9.387 9.240 -16.663 1.00 97.56 192 TRP A N 1
ATOM 1425 C CA . TRP A 1 192 ? -8.908 10.015 -15.527 1.00 97.56 192 TRP A CA 1
ATOM 1426 C C . TRP A 1 192 ? -9.094 9.235 -14.228 1.00 97.56 192 TRP A C 1
ATOM 1428 O O . TRP A 1 192 ? -10.155 8.662 -13.971 1.00 97.56 192 TRP A O 1
ATOM 1438 N N . GLY A 1 193 ? -8.043 9.210 -13.421 1.00 96.19 193 GLY A N 1
ATOM 1439 C CA . GLY A 1 193 ? -8.039 8.697 -12.065 1.00 96.19 193 GLY A CA 1
ATOM 1440 C C . GLY A 1 193 ? -8.055 9.809 -11.017 1.00 96.19 193 GLY A C 1
ATOM 1441 O O . GLY A 1 193 ? -8.225 10.988 -11.340 1.00 96.19 193 GLY A O 1
ATOM 1442 N N . PRO A 1 194 ? -7.879 9.436 -9.738 1.00 95.81 194 PRO A N 1
ATOM 1443 C CA . PRO A 1 194 ? -7.749 10.397 -8.652 1.00 95.81 194 PRO A CA 1
ATOM 1444 C C . PRO A 1 194 ? -6.665 11.434 -8.938 1.00 95.81 194 PRO A C 1
ATOM 1446 O O . PRO A 1 194 ? -5.673 11.131 -9.599 1.00 95.81 194 PRO A O 1
ATOM 1449 N N . ARG A 1 195 ? -6.858 12.652 -8.426 1.00 92.88 195 ARG A N 1
ATOM 1450 C CA . ARG A 1 195 ? -5.894 13.761 -8.557 1.00 92.88 195 ARG A CA 1
ATOM 1451 C C . ARG A 1 195 ? -5.510 14.134 -9.996 1.00 92.88 195 ARG A C 1
ATOM 1453 O O . ARG A 1 195 ? -4.538 14.843 -10.195 1.00 92.88 195 ARG A O 1
ATOM 1460 N N . GLY A 1 196 ? -6.290 13.715 -10.994 1.00 95.06 196 GLY A N 1
ATOM 1461 C CA . GLY A 1 196 ? -5.985 13.986 -12.400 1.00 95.06 196 GLY A CA 1
ATOM 1462 C C . GLY A 1 196 ? -4.926 13.057 -12.997 1.00 95.06 196 GLY A C 1
ATOM 1463 O O . GLY A 1 196 ? -4.532 13.270 -14.138 1.00 95.06 196 GLY A O 1
ATOM 1464 N N . MET A 1 197 ? -4.505 12.005 -12.284 1.00 97.88 197 MET A N 1
ATOM 1465 C CA . MET A 1 197 ? -3.618 10.985 -12.850 1.00 97.88 197 MET A CA 1
ATOM 1466 C C . MET A 1 197 ? -4.284 10.318 -14.062 1.00 97.88 197 MET A C 1
ATOM 1468 O O . MET A 1 197 ? -5.475 9.999 -14.030 1.00 97.88 197 MET A O 1
ATOM 1472 N N . GLN A 1 198 ? -3.530 10.055 -15.128 1.00 98.25 198 GLN A N 1
ATOM 1473 C CA . GLN A 1 198 ? -4.043 9.343 -16.299 1.00 98.25 198 GLN A CA 1
ATOM 1474 C C . GLN A 1 198 ? -3.884 7.833 -16.102 1.00 98.25 198 GLN A C 1
ATOM 1476 O O . GLN A 1 198 ? -2.770 7.322 -16.049 1.00 98.25 198 GLN A O 1
ATOM 1481 N N . GLN A 1 199 ? -4.992 7.101 -15.989 1.00 98.56 199 GLN A N 1
ATOM 1482 C CA . GLN A 1 199 ? -4.969 5.648 -15.847 1.00 98.56 199 GLN A CA 1
ATOM 1483 C C . GLN A 1 199 ? -4.830 4.990 -17.225 1.00 98.56 199 GLN A C 1
ATOM 1485 O O . GLN A 1 199 ? -5.658 5.227 -18.108 1.00 98.56 199 GLN A O 1
ATOM 1490 N N . LEU A 1 200 ? -3.813 4.137 -17.370 1.00 98.44 200 LEU A N 1
ATOM 1491 C CA . LEU A 1 200 ? -3.455 3.441 -18.611 1.00 98.44 200 LEU A CA 1
ATOM 1492 C C . LEU A 1 200 ? -3.829 1.958 -18.602 1.00 98.44 200 LEU A C 1
ATOM 1494 O O . LEU A 1 200 ? -3.999 1.337 -19.651 1.00 98.44 200 LEU A O 1
ATOM 1498 N N . SER A 1 201 ? -3.936 1.350 -17.420 1.00 98.50 201 SER A N 1
ATOM 1499 C CA . SER A 1 201 ? -4.327 -0.055 -17.316 1.00 98.50 201 SER A CA 1
ATOM 1500 C C . SER A 1 201 ? -5.069 -0.379 -16.028 1.00 98.50 201 SER A C 1
ATOM 1502 O O . SER A 1 201 ? -4.967 0.330 -15.023 1.00 98.50 201 SER A O 1
ATOM 1504 N N . GLU A 1 202 ? -5.820 -1.474 -16.059 1.00 98.31 202 GLU A N 1
ATOM 1505 C CA . GLU A 1 202 ? -6.365 -2.103 -14.861 1.00 98.31 202 GLU A CA 1
ATOM 1506 C C . GLU A 1 202 ? -6.411 -3.621 -14.941 1.00 98.31 202 GLU A C 1
ATOM 1508 O O . GLU A 1 202 ? -6.473 -4.216 -16.018 1.00 98.31 202 GLU A O 1
ATOM 1513 N N . VAL A 1 203 ? -6.406 -4.238 -13.762 1.00 98.44 203 VAL A N 1
ATOM 1514 C CA . VAL A 1 203 ? -6.730 -5.646 -13.546 1.00 98.44 203 VAL A CA 1
ATOM 1515 C C . VAL A 1 203 ? -7.599 -5.752 -12.305 1.00 98.44 203 VAL A C 1
ATOM 1517 O O . VAL A 1 203 ? -7.250 -5.199 -11.265 1.00 98.44 203 VAL A O 1
ATOM 1520 N N . ALA A 1 204 ? -8.685 -6.513 -12.401 1.00 97.69 204 ALA A N 1
ATOM 1521 C CA . ALA A 1 204 ? -9.491 -6.925 -11.261 1.00 97.69 204 ALA A CA 1
ATOM 1522 C C . ALA A 1 204 ? -9.625 -8.454 -11.244 1.00 97.69 204 ALA A C 1
ATOM 1524 O O . ALA A 1 204 ? -9.848 -9.077 -12.285 1.00 97.69 204 ALA A O 1
ATOM 1525 N N . ALA A 1 205 ? -9.483 -9.063 -10.070 1.00 97.44 205 ALA A N 1
ATOM 1526 C CA . ALA A 1 205 ? -9.737 -10.482 -9.841 1.00 97.44 205 ALA A CA 1
ATOM 1527 C C . ALA A 1 205 ? -10.165 -10.671 -8.385 1.00 97.44 205 ALA A C 1
ATOM 1529 O O . ALA A 1 205 ? -9.384 -10.360 -7.495 1.00 97.44 205 ALA A O 1
ATOM 1530 N N . GLY A 1 206 ? -11.384 -11.153 -8.127 1.00 96.75 206 GLY A N 1
ATOM 1531 C CA . GLY A 1 206 ? -11.915 -11.208 -6.759 1.00 96.75 206 GLY A CA 1
ATOM 1532 C C . GLY A 1 206 ? -11.811 -9.842 -6.071 1.00 96.75 206 GLY A C 1
ATOM 1533 O O . GLY A 1 206 ? -12.293 -8.843 -6.600 1.00 96.75 206 GLY A O 1
ATOM 1534 N N . ASN A 1 207 ? -11.109 -9.804 -4.941 1.00 98.38 207 ASN A N 1
ATOM 1535 C CA . ASN A 1 207 ? -10.826 -8.602 -4.156 1.00 98.38 207 ASN A CA 1
ATOM 1536 C C . ASN A 1 207 ? -9.424 -8.007 -4.423 1.00 98.38 207 ASN A C 1
ATOM 1538 O O . ASN A 1 207 ? -8.948 -7.159 -3.667 1.00 98.38 207 ASN A O 1
ATOM 1542 N N . PHE A 1 208 ? -8.747 -8.443 -5.488 1.00 98.62 208 PHE A N 1
ATOM 1543 C CA . PHE A 1 208 ? -7.505 -7.851 -5.979 1.00 98.62 208 PHE A CA 1
ATOM 1544 C C . PHE A 1 208 ? -7.794 -6.824 -7.081 1.00 98.62 208 PHE A C 1
ATOM 1546 O O . PHE A 1 208 ? -8.447 -7.140 -8.079 1.00 98.62 208 PHE A O 1
ATOM 1553 N N . LEU A 1 209 ? -7.250 -5.616 -6.926 1.00 98.56 209 LEU A N 1
ATOM 1554 C CA . LEU A 1 209 ? -7.287 -4.531 -7.899 1.00 98.56 209 LEU A CA 1
ATOM 1555 C C . LEU A 1 209 ? -5.869 -4.004 -8.151 1.00 98.56 209 LEU A C 1
ATOM 1557 O O . LEU A 1 209 ? -5.135 -3.682 -7.220 1.00 98.56 209 LEU A O 1
ATOM 1561 N N . LEU A 1 210 ? -5.495 -3.857 -9.416 1.00 98.69 210 LEU A N 1
ATOM 1562 C CA . LEU A 1 210 ? -4.243 -3.226 -9.823 1.00 98.69 210 LEU A CA 1
ATOM 1563 C C . LEU A 1 210 ? -4.536 -2.154 -10.861 1.00 98.69 210 LEU A C 1
ATOM 1565 O O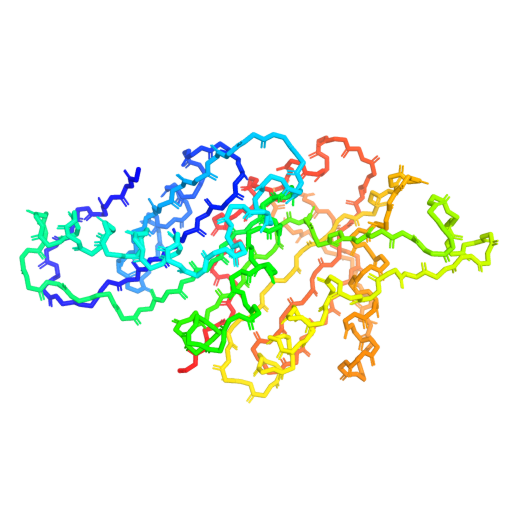 . LEU A 1 210 ? -5.212 -2.425 -11.850 1.00 98.69 210 LEU A O 1
ATOM 1569 N N . LEU A 1 211 ? -4.029 -0.946 -10.630 1.00 98.69 211 LEU A N 1
ATOM 1570 C CA . LEU A 1 211 ? -4.244 0.226 -11.474 1.00 98.69 211 LEU A CA 1
ATOM 1571 C C . LEU A 1 211 ? -2.888 0.791 -11.910 1.00 98.69 211 LEU A C 1
ATOM 1573 O O . LEU A 1 211 ? -2.077 1.169 -11.064 1.00 98.69 211 LEU A O 1
ATOM 1577 N N . GLY A 1 212 ? -2.646 0.841 -13.218 1.00 98.44 212 GLY A N 1
ATOM 1578 C CA . GLY A 1 212 ? -1.443 1.455 -13.782 1.00 98.44 212 GLY A CA 1
ATOM 1579 C C . GLY A 1 212 ? -1.736 2.858 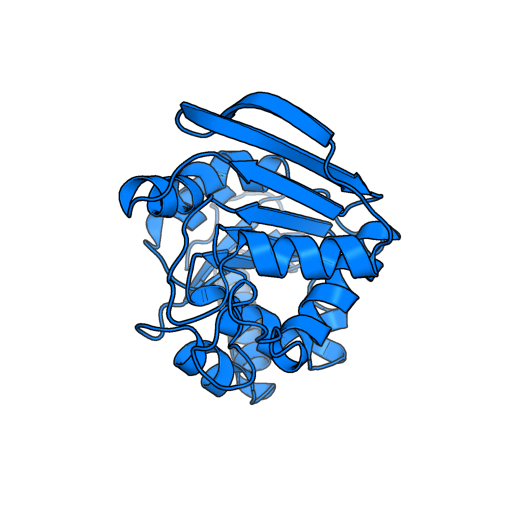-14.293 1.00 98.44 212 GLY A C 1
ATOM 1580 O O . GLY A 1 212 ? -2.724 3.051 -15.009 1.00 98.44 212 GLY A O 1
ATOM 1581 N N . PHE A 1 213 ? -0.882 3.812 -13.941 1.00 98.62 213 PHE A N 1
ATOM 1582 C CA . PHE A 1 213 ? -0.999 5.221 -14.301 1.00 98.62 213 PHE A CA 1
ATOM 1583 C C . PHE A 1 213 ? 0.214 5.684 -15.104 1.00 98.62 213 PHE A C 1
ATOM 1585 O O . PHE A 1 213 ? 1.318 5.196 -14.882 1.00 98.62 213 PHE A O 1
ATOM 1592 N N . ALA A 1 214 ? -0.010 6.621 -16.024 1.00 97.81 214 ALA A N 1
ATOM 1593 C CA . ALA A 1 214 ? 1.055 7.333 -16.716 1.00 97.81 214 ALA A CA 1
ATOM 1594 C C . ALA A 1 214 ? 1.871 8.169 -15.721 1.00 97.81 214 ALA A C 1
ATOM 1596 O O . ALA A 1 214 ? 1.345 8.592 -14.689 1.00 97.81 214 ALA A O 1
ATOM 1597 N N . GLY A 1 215 ? 3.122 8.459 -16.073 1.00 95.81 215 GLY A N 1
ATOM 1598 C CA . GLY A 1 215 ? 3.987 9.354 -15.306 1.00 95.81 215 GLY A CA 1
ATOM 1599 C C . GLY A 1 215 ? 5.336 8.725 -14.977 1.00 95.81 215 GLY A C 1
ATOM 1600 O O . GLY A 1 215 ? 5.423 7.542 -14.661 1.00 95.81 215 GLY A O 1
ATOM 1601 N N . ASN A 1 216 ? 6.399 9.520 -15.073 1.00 96.19 216 ASN A N 1
ATOM 1602 C CA . ASN A 1 216 ? 7.789 9.086 -14.889 1.00 96.19 216 ASN A CA 1
ATOM 1603 C C . ASN A 1 216 ? 8.621 10.152 -14.143 1.00 96.19 216 ASN A C 1
ATOM 1605 O O . ASN A 1 216 ? 9.822 10.309 -14.366 1.00 96.19 216 ASN A O 1
ATOM 1609 N N . THR A 1 217 ? 7.974 10.943 -13.285 1.00 95.81 217 THR A N 1
ATOM 1610 C CA . THR A 1 217 ? 8.588 12.037 -12.524 1.00 95.81 217 THR A CA 1
ATOM 1611 C C . THR A 1 217 ? 8.261 11.942 -11.032 1.00 95.81 217 THR A C 1
ATOM 1613 O O . THR A 1 217 ? 7.370 11.210 -10.610 1.00 95.81 217 THR A O 1
ATOM 1616 N N . ALA A 1 218 ? 8.984 12.695 -10.197 1.00 95.06 218 ALA A N 1
ATOM 1617 C CA . ALA A 1 218 ? 8.719 12.721 -8.758 1.00 95.06 218 ALA A CA 1
ATOM 1618 C C . ALA A 1 218 ? 7.301 13.227 -8.396 1.00 95.06 218 ALA A C 1
ATOM 1620 O O . ALA A 1 218 ? 6.700 12.642 -7.500 1.00 95.06 218 ALA A O 1
ATOM 1621 N N . PRO A 1 219 ? 6.728 14.253 -9.059 1.00 96.62 219 PRO A N 1
ATOM 1622 C CA . PRO A 1 219 ? 5.319 14.604 -8.873 1.00 96.62 219 PRO A CA 1
ATOM 1623 C C . PRO A 1 219 ? 4.355 13.449 -9.156 1.00 96.62 219 PRO A C 1
ATOM 1625 O O . PRO A 1 219 ? 3.505 13.176 -8.314 1.00 96.62 219 PRO A O 1
ATOM 1628 N N . ASP A 1 220 ? 4.555 12.717 -10.259 1.00 97.12 220 ASP A N 1
ATOM 1629 C CA . ASP A 1 220 ? 3.699 11.573 -10.610 1.00 97.12 220 ASP A CA 1
ATOM 1630 C C . ASP A 1 220 ? 3.693 10.528 -9.484 1.00 97.12 220 ASP A C 1
ATOM 1632 O O . ASP A 1 220 ? 2.643 10.035 -9.087 1.00 97.12 220 ASP A O 1
ATOM 1636 N N . HIS A 1 221 ? 4.864 10.252 -8.898 1.00 97.12 221 HIS A N 1
ATOM 1637 C CA . HIS A 1 221 ? 4.998 9.379 -7.730 1.00 97.12 221 HIS A CA 1
ATOM 1638 C C . HIS A 1 221 ? 4.177 9.881 -6.533 1.00 97.12 221 HIS A C 1
ATOM 1640 O O . HIS A 1 221 ? 3.467 9.117 -5.879 1.00 97.12 221 HIS A O 1
ATOM 1646 N N . ILE A 1 222 ? 4.277 11.176 -6.227 1.00 97.62 222 ILE A N 1
ATOM 1647 C CA . ILE A 1 222 ? 3.633 11.800 -5.066 1.00 97.62 222 ILE A CA 1
ATOM 1648 C C . ILE A 1 222 ? 2.107 11.829 -5.214 1.00 97.62 222 ILE A C 1
ATOM 1650 O O . ILE A 1 222 ? 1.401 11.677 -4.210 1.00 97.62 222 ILE A O 1
ATOM 1654 N N . ASP A 1 223 ? 1.584 11.933 -6.436 1.00 98.06 223 ASP A N 1
ATOM 1655 C CA . ASP A 1 223 ? 0.142 11.911 -6.691 1.00 98.06 223 ASP A CA 1
ATOM 1656 C C . ASP A 1 223 ? -0.522 10.618 -6.196 1.00 98.06 223 ASP A C 1
ATOM 1658 O O . ASP A 1 223 ? -1.644 10.664 -5.683 1.00 98.06 223 ASP A O 1
ATOM 1662 N N . HIS A 1 224 ? 0.187 9.483 -6.207 1.00 98.25 224 HIS A N 1
ATOM 1663 C CA . HIS A 1 224 ? -0.312 8.232 -5.625 1.00 98.25 224 HIS A CA 1
ATOM 1664 C C . HIS A 1 224 ? -0.562 8.331 -4.116 1.00 98.25 224 HIS A C 1
ATOM 1666 O O . HIS A 1 224 ? -1.553 7.790 -3.619 1.00 98.25 224 HIS A O 1
ATOM 1672 N N . LEU A 1 225 ? 0.302 9.033 -3.374 1.00 98.06 225 LEU A N 1
ATOM 1673 C CA . LEU A 1 225 ? 0.096 9.271 -1.945 1.00 98.06 225 LEU A CA 1
ATOM 1674 C C . LEU A 1 225 ? -1.084 10.228 -1.719 1.00 98.06 225 LEU A C 1
ATOM 1676 O O . LEU A 1 225 ? -1.932 9.981 -0.860 1.00 98.06 225 LEU A O 1
ATOM 1680 N N . HIS A 1 226 ? -1.184 11.292 -2.519 1.00 98.06 226 HIS A N 1
ATOM 1681 C CA . HIS A 1 226 ? -2.295 12.246 -2.443 1.00 98.06 226 HIS A CA 1
ATOM 1682 C C . HIS A 1 226 ? -3.645 11.639 -2.853 1.00 98.06 226 HIS A C 1
ATOM 1684 O O . HIS A 1 226 ? -4.692 12.093 -2.382 1.00 98.06 226 HIS A O 1
ATOM 1690 N N . ALA A 1 227 ? -3.637 10.606 -3.692 1.00 97.69 227 ALA A N 1
ATOM 1691 C CA . ALA A 1 227 ? -4.806 9.837 -4.109 1.00 97.69 227 ALA A CA 1
ATOM 1692 C C . ALA A 1 227 ? -5.315 8.849 -3.047 1.00 97.69 227 ALA A C 1
ATOM 1694 O O . ALA A 1 227 ? -6.326 8.177 -3.272 1.00 97.69 227 ALA A O 1
ATOM 1695 N N . MET A 1 228 ? -4.637 8.722 -1.899 1.00 97.50 228 MET A N 1
ATOM 1696 C CA . MET A 1 228 ? -5.014 7.771 -0.854 1.00 97.50 228 MET A CA 1
ATOM 1697 C C . MET A 1 228 ? -6.493 7.879 -0.425 1.00 97.50 228 MET A C 1
ATOM 1699 O O . MET A 1 228 ? -7.121 6.826 -0.344 1.00 97.50 228 MET A O 1
ATOM 1703 N N . PRO A 1 229 ? -7.105 9.065 -0.208 1.00 96.06 229 PRO A N 1
ATOM 1704 C CA . PRO A 1 229 ? -8.525 9.159 0.156 1.00 96.06 229 PRO A CA 1
ATOM 1705 C C . PRO A 1 229 ? -9.481 8.514 -0.859 1.00 96.06 229 PRO A C 1
ATOM 1707 O O . PRO A 1 229 ? -10.469 7.885 -0.479 1.00 96.06 229 PRO A O 1
ATOM 1710 N N . GLU A 1 230 ? -9.201 8.654 -2.153 1.00 96.75 230 GLU A N 1
ATOM 1711 C CA . GLU A 1 230 ? -9.991 8.065 -3.231 1.00 96.75 230 GLU A CA 1
ATOM 1712 C C . GLU A 1 230 ? -9.700 6.570 -3.404 1.00 96.75 230 GLU A C 1
ATOM 1714 O O . GLU A 1 230 ? -10.617 5.777 -3.625 1.00 96.75 230 GLU A O 1
ATOM 1719 N N . LEU A 1 231 ? -8.434 6.166 -3.287 1.00 97.25 231 LEU A N 1
ATOM 1720 C CA . LEU A 1 231 ? -8.008 4.776 -3.457 1.00 97.25 231 LEU A CA 1
ATOM 1721 C C . LEU A 1 231 ? -8.457 3.888 -2.295 1.00 97.25 231 LEU A C 1
ATOM 1723 O O . LEU A 1 231 ? -8.879 2.758 -2.521 1.00 97.25 231 LEU A O 1
ATOM 1727 N N . LEU A 1 232 ? -8.450 4.406 -1.068 1.00 95.88 232 LEU A N 1
ATOM 1728 C CA . LEU A 1 232 ? -8.890 3.677 0.120 1.00 95.88 232 LEU A CA 1
ATOM 1729 C C . LEU A 1 232 ? -10.378 3.303 0.042 1.00 95.88 232 LEU A C 1
ATOM 1731 O O . LEU A 1 232 ? -10.758 2.204 0.426 1.00 95.88 232 LEU A O 1
ATOM 1735 N N . LYS A 1 233 ? -11.210 4.178 -0.540 1.00 94.38 233 LYS A N 1
ATOM 1736 C CA . LYS A 1 233 ? -12.634 3.904 -0.811 1.00 94.38 233 LYS A CA 1
ATOM 1737 C C . LYS A 1 233 ? -12.851 2.855 -1.902 1.00 94.38 233 LYS A C 1
ATOM 1739 O O . LYS A 1 233 ? -13.911 2.243 -1.960 1.00 94.38 233 LYS A O 1
ATOM 1744 N N . ARG A 1 234 ? -11.873 2.679 -2.795 1.00 95.00 234 ARG A N 1
ATOM 1745 C CA . ARG A 1 234 ? -11.911 1.700 -3.892 1.00 95.00 234 ARG A CA 1
ATOM 1746 C C . ARG A 1 234 ? -11.330 0.343 -3.511 1.00 95.00 234 ARG A C 1
ATOM 1748 O O . ARG A 1 234 ? -11.507 -0.599 -4.278 1.00 95.00 234 ARG A O 1
ATOM 1755 N N . LEU A 1 235 ? -10.605 0.253 -2.397 1.00 95.12 235 LEU A N 1
ATOM 1756 C CA . LEU A 1 235 ? -9.997 -0.987 -1.933 1.00 95.12 235 LEU A CA 1
ATOM 1757 C C . LEU A 1 235 ? -11.102 -2.004 -1.609 1.00 95.12 235 LEU A C 1
ATOM 1759 O O . LEU A 1 235 ? -11.894 -1.754 -0.696 1.00 95.12 235 LEU A O 1
ATOM 1763 N N . PRO A 1 236 ? -11.174 -3.136 -2.337 1.00 89.88 236 PRO A N 1
ATOM 1764 C CA . PRO A 1 236 ? -12.135 -4.183 -2.020 1.00 89.88 236 PRO A CA 1
ATOM 1765 C C . PRO A 1 236 ? -11.883 -4.691 -0.603 1.00 89.88 236 PRO A C 1
ATOM 1767 O O . PRO A 1 236 ? -10.729 -4.832 -0.209 1.00 89.88 236 PRO A O 1
ATOM 1770 N N . ALA A 1 237 ? -12.941 -4.957 0.158 1.00 82.38 237 ALA A N 1
ATOM 1771 C CA . ALA A 1 237 ? -12.797 -5.491 1.504 1.00 82.38 237 ALA A CA 1
ATOM 1772 C C . ALA A 1 237 ? -12.626 -7.013 1.475 1.00 82.38 237 ALA A C 1
ATOM 1774 O O . ALA A 1 237 ? -13.462 -7.718 0.902 1.00 82.38 237 ALA A O 1
ATOM 1775 N N . GLY A 1 238 ? -11.562 -7.510 2.113 1.00 70.50 238 GLY A N 1
ATOM 1776 C CA . GLY A 1 238 ? -11.491 -8.900 2.565 1.00 70.50 238 GLY A CA 1
ATOM 1777 C C . GLY A 1 238 ? -12.666 -9.241 3.489 1.00 70.50 238 GLY A C 1
ATOM 1778 O O . GLY A 1 238 ? -13.243 -8.348 4.113 1.00 70.50 238 GLY A O 1
ATOM 1779 N N . ARG A 1 239 ? -13.053 -10.520 3.524 1.00 57.16 239 ARG A N 1
ATOM 1780 C CA . ARG A 1 239 ? -14.054 -11.029 4.473 1.00 57.16 239 ARG A CA 1
ATOM 1781 C C . ARG A 1 239 ? -13.402 -11.499 5.759 1.00 57.16 239 ARG A C 1
ATOM 1783 O O . ARG A 1 239 ? -12.301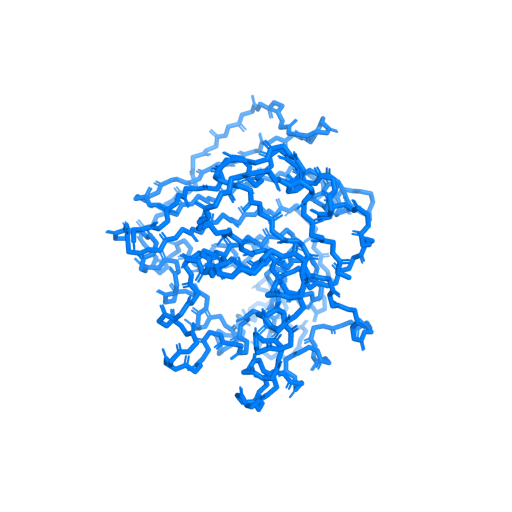 -12.082 5.656 1.00 57.16 239 ARG A O 1
#

pLDDT: mean 95.36, std 6.0, range [57.16, 98.81]